Protein AF-A0A256FSN4-F1 (afdb_monomer_lite)

InterPro domains:
  IPR000883 Cytochrome c oxidase subunit I [PF00115] (79-190)
  IPR036927 Cytochrome c oxidase-like, subunit I superfamily [G3DSA:1.20.210.10] (70-196)
  IPR036927 Cytochrome c oxidase-like, subunit I superfamily [SSF81442] (77-195)

Foldseek 3Di:
DCDPVNVVVVVVVVVVVVVVVVVVCVVVPVPPPDVVVVCVVPDDPRPPDDPDLPDDDPPDPDPDLDPVVLCQCVLLVVLLVLLQVQLVVLVVVLVVLVVLLVVCVVPVPPPPVAQLSHNVLSVLLSVLSNVQRHVVSNVVSVCSNVVCVVVVHHDPCSVVSVVVSVVSSVLSVVQNVCSSVPNAPPDVPRRRDPVD

Organism: NCBI:txid94627

Secondary structure (DSSP, 8-state):
---HHHHHHHHHHHHHHHHHHHHHHHHTT-----HHHHHTTS-TT-TT----TT---------S--TTTTTHHHHHHHHHHHHHHHHHHHHHHHHHHHHHHHHHHH-TTTTTTSGGGSHHHHHHHHHHIIIIIIIHHHHHHHHHHHHHHHTT---S-THHHHHHHHHHHHHHHHHHHHHHHT----STT--S-TT-

Sequence (196 aa):
MVTMGLLLALSFAVSLLALAFLIWAISNRQLKLDQEDAKVIFAEGDEGHLDSPDAEHSTAKRHYFDTATSGIDRISTKPVTVLLVAATVWLIVGSTFGLIASLKLHWPDWLSAYAPLTFGRVRTLHLNLVIYGWLSQIGIACMVWILPRIFHTPLRAPQLPIIGAVLWNIAVCLGALAIASGWTDGEEWLEIPWQL

pLDDT: mean 82.66, std 13.52, range [44.47, 96.94]

Structure (mmCIF, N/CA/C/O backbone):
data_AF-A0A256FSN4-F1
#
_entry.id   AF-A0A256FSN4-F1
#
loop_
_atom_site.group_PDB
_atom_site.id
_atom_site.type_symbol
_atom_site.label_atom_id
_atom_site.label_alt_id
_atom_site.label_comp_id
_atom_site.label_asym_id
_atom_site.label_entity_id
_atom_site.label_seq_id
_atom_site.pdbx_PDB_ins_code
_atom_site.Cartn_x
_atom_site.Cartn_y
_atom_site.Cartn_z
_atom_site.occupancy
_atom_site.B_iso_or_equiv
_atom_site.auth_seq_id
_atom_site.auth_comp_id
_atom_site.auth_asym_id
_atom_site.auth_atom_id
_atom_site.pdbx_PDB_model_num
ATOM 1 N N . MET A 1 1 ? 30.289 27.382 5.878 1.00 61.19 1 MET A N 1
ATOM 2 C CA . MET A 1 1 ? 29.810 26.257 5.047 1.00 61.19 1 MET A CA 1
ATOM 3 C C . MET A 1 1 ? 29.807 25.007 5.910 1.00 61.19 1 MET A C 1
ATOM 5 O O . MET A 1 1 ? 30.870 24.602 6.355 1.00 61.19 1 MET A O 1
ATOM 9 N N . VAL A 1 2 ? 28.635 24.455 6.224 1.00 73.75 2 VAL A N 1
ATOM 10 C CA . VAL A 1 2 ? 28.521 23.183 6.958 1.00 73.75 2 VAL A CA 1
ATOM 11 C C . VAL A 1 2 ? 28.741 22.058 5.945 1.00 73.75 2 VAL A C 1
ATOM 13 O O . VAL A 1 2 ? 27.981 21.944 4.989 1.00 73.75 2 VAL A O 1
ATOM 16 N N . THR A 1 3 ? 29.816 21.283 6.088 1.00 90.75 3 THR A N 1
ATOM 17 C CA . THR A 1 3 ? 30.111 20.148 5.198 1.00 90.75 3 THR A CA 1
ATOM 18 C C . THR A 1 3 ? 29.276 18.932 5.607 1.00 90.75 3 THR A C 1
ATOM 20 O O . THR A 1 3 ? 28.983 18.753 6.789 1.00 90.75 3 THR A O 1
ATOM 23 N N . MET A 1 4 ? 28.897 18.060 4.661 1.00 85.38 4 MET A N 1
ATOM 24 C CA . MET A 1 4 ? 28.120 16.847 4.986 1.00 85.38 4 MET A CA 1
ATOM 25 C C . MET A 1 4 ? 28.815 15.960 6.038 1.00 85.38 4 MET A C 1
ATOM 27 O O . MET A 1 4 ? 28.148 15.359 6.875 1.00 85.38 4 MET A O 1
ATOM 31 N N . GLY A 1 5 ? 30.155 15.944 6.058 1.00 89.62 5 GLY A N 1
ATOM 32 C CA . GLY A 1 5 ? 30.937 15.246 7.083 1.00 89.62 5 GLY A CA 1
ATOM 33 C C . GLY A 1 5 ? 30.741 15.808 8.495 1.00 89.62 5 GLY A C 1
ATOM 34 O O . GLY A 1 5 ? 30.691 15.038 9.450 1.00 89.62 5 GLY A O 1
ATOM 35 N N . LEU A 1 6 ? 30.551 17.126 8.635 1.00 92.12 6 LEU A N 1
ATOM 36 C CA . LEU A 1 6 ? 30.249 17.754 9.923 1.00 92.12 6 LEU A CA 1
ATOM 37 C C . LEU A 1 6 ? 28.861 17.339 10.434 1.00 92.12 6 LEU A C 1
ATOM 39 O O . LEU A 1 6 ? 28.713 17.068 11.621 1.00 92.12 6 LEU A O 1
ATOM 43 N N . LEU A 1 7 ? 27.862 17.229 9.549 1.00 90.38 7 LEU A N 1
ATOM 44 C CA . LEU A 1 7 ? 26.516 16.765 9.918 1.00 90.38 7 LEU A CA 1
ATOM 45 C C . LEU A 1 7 ? 26.517 15.297 10.365 1.00 90.38 7 LEU A C 1
ATOM 47 O O . LEU A 1 7 ? 25.930 14.974 11.397 1.00 90.38 7 LEU A O 1
ATOM 51 N N . LEU A 1 8 ? 27.220 14.423 9.638 1.00 90.00 8 LEU A N 1
ATOM 52 C CA . LEU A 1 8 ? 27.382 13.013 10.009 1.00 90.00 8 LEU A CA 1
ATOM 53 C C . LEU A 1 8 ? 28.098 12.870 11.357 1.00 90.00 8 LEU A C 1
ATOM 55 O O . LEU A 1 8 ? 27.588 12.184 12.242 1.00 90.00 8 LEU A O 1
ATOM 59 N N . ALA A 1 9 ? 29.215 13.575 11.556 1.00 92.06 9 ALA A N 1
ATOM 60 C CA . ALA A 1 9 ? 29.961 13.546 12.813 1.00 92.06 9 ALA A CA 1
ATOM 61 C C . ALA A 1 9 ? 29.131 14.061 14.001 1.00 92.06 9 ALA A C 1
ATOM 63 O O . ALA A 1 9 ? 29.160 13.461 15.074 1.00 92.06 9 ALA A O 1
ATOM 64 N N . LEU A 1 10 ? 28.346 15.128 13.805 1.00 94.19 10 LEU A N 1
ATOM 65 C CA . LEU A 1 10 ? 27.443 15.649 14.833 1.00 94.19 10 LEU A CA 1
ATOM 66 C C . LEU A 1 10 ? 26.323 14.660 15.160 1.00 94.19 10 LEU A C 1
ATOM 68 O O . LEU A 1 10 ? 26.081 14.400 16.334 1.00 94.19 10 LEU A O 1
ATOM 72 N N . SER A 1 11 ? 25.674 14.066 14.155 1.00 93.06 11 SER A N 1
ATOM 73 C CA . SER A 1 11 ? 24.618 13.071 14.391 1.00 93.06 11 SER A CA 1
ATOM 74 C C . SER A 1 11 ? 25.142 11.832 15.128 1.00 93.06 11 SER A C 1
ATOM 76 O O . SER A 1 11 ? 24.496 11.342 16.054 1.00 93.06 11 SER A O 1
ATOM 78 N N . PHE A 1 12 ? 26.356 11.384 14.794 1.00 94.69 12 PHE A N 1
ATOM 79 C CA . PHE A 1 12 ? 27.025 10.278 15.471 1.00 94.69 12 PHE A CA 1
ATOM 80 C C . PHE A 1 12 ? 27.366 10.623 16.926 1.00 94.69 12 PHE A C 1
ATOM 82 O O . PHE A 1 12 ? 27.072 9.842 17.831 1.00 94.69 12 PHE A O 1
ATOM 89 N N . ALA A 1 13 ? 27.916 11.816 17.176 1.00 95.81 13 ALA A N 1
ATOM 90 C CA . ALA A 1 13 ? 28.222 12.281 18.527 1.00 95.81 13 ALA A CA 1
ATOM 91 C C . ALA A 1 13 ? 26.957 12.406 19.394 1.00 95.81 13 ALA A C 1
ATOM 93 O O . ALA A 1 13 ? 26.947 11.956 20.540 1.00 95.81 13 ALA A O 1
ATOM 94 N N . VAL A 1 14 ? 25.871 12.949 18.836 1.00 96.25 14 VAL A N 1
ATOM 95 C CA . VAL A 1 14 ? 24.570 13.040 19.515 1.00 96.25 14 VAL A CA 1
ATOM 96 C C . VAL A 1 14 ? 24.029 11.647 19.848 1.00 96.25 14 VAL A C 1
ATOM 98 O O . VAL A 1 14 ? 23.569 11.430 20.967 1.00 96.25 14 VAL A O 1
ATOM 101 N N . SER A 1 15 ? 24.145 10.681 18.932 1.00 95.12 15 SER A N 1
ATOM 102 C CA . SER A 1 15 ? 23.724 9.297 19.180 1.00 95.12 15 SER A CA 1
ATOM 103 C C . SER A 1 15 ? 24.520 8.633 20.308 1.00 95.12 15 SER A C 1
ATOM 105 O O . SER A 1 15 ? 23.932 7.931 21.130 1.00 95.12 15 SER A O 1
ATOM 107 N N . LEU A 1 16 ? 25.839 8.845 20.371 1.00 96.50 16 LEU A N 1
ATOM 108 C CA . LEU A 1 16 ? 26.675 8.300 21.446 1.00 96.50 16 LEU A CA 1
ATOM 109 C C . LEU A 1 16 ? 26.334 8.917 22.803 1.00 96.50 16 LEU A C 1
ATOM 111 O O . LEU A 1 16 ? 26.257 8.195 23.795 1.00 96.50 16 LEU A O 1
ATOM 115 N N . LEU A 1 17 ? 26.086 10.229 22.850 1.00 96.25 17 LEU A N 1
ATOM 116 C CA . LEU A 1 17 ? 25.665 10.914 24.073 1.00 96.25 17 LEU A CA 1
ATOM 117 C C . LEU A 1 17 ? 24.298 10.420 24.556 1.00 96.25 17 LEU A C 1
ATOM 119 O O . LEU A 1 17 ? 24.140 10.139 25.742 1.00 96.25 17 LEU A O 1
ATOM 123 N N . ALA A 1 18 ? 23.334 10.260 23.646 1.00 93.81 18 ALA A N 1
ATOM 124 C CA . ALA A 1 18 ? 22.018 9.720 23.972 1.00 93.81 18 ALA A CA 1
ATOM 125 C C . ALA A 1 18 ? 22.111 8.284 24.514 1.00 93.81 18 ALA A C 1
ATOM 127 O O . ALA A 1 18 ? 21.478 7.958 25.518 1.00 93.81 18 ALA A O 1
ATOM 128 N N . LEU A 1 19 ? 22.947 7.441 23.899 1.00 94.06 19 LEU A N 1
ATOM 129 C CA . LEU A 1 19 ? 23.179 6.073 24.358 1.00 94.06 19 LEU A CA 1
ATOM 130 C C . LEU A 1 19 ? 23.870 6.037 25.729 1.00 94.06 19 LEU A C 1
ATOM 132 O O . LEU A 1 19 ? 23.447 5.287 26.604 1.00 94.06 19 LEU A O 1
ATOM 136 N N . ALA A 1 20 ? 24.899 6.857 25.943 1.00 94.44 20 ALA A N 1
ATOM 137 C CA . ALA A 1 20 ? 25.590 6.946 27.228 1.00 94.44 20 ALA A CA 1
ATOM 138 C C . ALA A 1 20 ? 24.649 7.424 28.344 1.00 94.44 20 ALA A C 1
ATOM 140 O O . ALA A 1 20 ? 24.662 6.864 29.440 1.00 94.44 20 ALA A O 1
ATOM 141 N N . PHE A 1 21 ? 23.790 8.405 28.049 1.00 94.00 21 PHE A N 1
ATOM 142 C CA . PHE A 1 21 ? 22.753 8.870 28.967 1.00 94.00 21 PHE A CA 1
ATOM 143 C C . PHE A 1 21 ? 21.748 7.760 29.302 1.00 94.00 21 PHE A C 1
ATOM 145 O O . PHE A 1 21 ? 21.430 7.559 30.472 1.00 94.00 21 PHE A O 1
ATOM 152 N N . LEU A 1 22 ? 21.301 6.991 28.304 1.00 89.62 22 LEU A N 1
ATOM 153 C CA . LEU A 1 22 ? 20.400 5.854 28.506 1.00 89.62 22 LEU A CA 1
ATOM 154 C C . LEU A 1 22 ? 21.040 4.765 29.383 1.00 89.62 22 LEU A C 1
ATOM 156 O O . LEU A 1 22 ? 20.414 4.283 30.325 1.00 89.62 22 LEU A O 1
ATOM 160 N N . ILE A 1 23 ? 22.297 4.402 29.107 1.00 90.25 23 ILE A N 1
ATOM 161 C CA . ILE A 1 23 ? 23.045 3.410 29.895 1.00 90.25 23 ILE A CA 1
ATOM 162 C C . ILE A 1 23 ? 23.211 3.895 31.336 1.00 90.25 23 ILE A C 1
ATOM 164 O O . ILE A 1 23 ? 22.988 3.126 32.269 1.00 90.25 23 ILE A O 1
ATOM 168 N N . TRP A 1 24 ? 23.554 5.169 31.530 1.00 92.12 24 TRP A N 1
ATOM 169 C CA . TRP A 1 24 ? 23.652 5.771 32.856 1.00 92.12 24 TRP A CA 1
ATOM 170 C C . TRP A 1 24 ? 22.309 5.742 33.600 1.00 92.12 24 TRP A C 1
ATOM 172 O O . TRP A 1 24 ? 22.267 5.320 34.755 1.00 92.12 24 TRP A O 1
ATOM 182 N N . ALA A 1 25 ? 21.204 6.098 32.937 1.00 88.44 25 ALA A N 1
ATOM 183 C CA . ALA A 1 25 ? 19.864 6.088 33.525 1.00 88.44 25 ALA A CA 1
ATOM 184 C C . ALA A 1 25 ? 19.424 4.679 33.971 1.00 88.44 25 ALA A C 1
ATOM 186 O O . ALA A 1 25 ? 18.883 4.511 35.069 1.00 88.44 25 ALA A O 1
ATOM 187 N N . ILE A 1 26 ? 19.716 3.656 33.157 1.00 83.81 26 ILE A N 1
ATOM 188 C CA . ILE A 1 26 ? 19.458 2.247 33.494 1.00 83.81 26 ILE A CA 1
ATOM 189 C C . ILE A 1 26 ? 20.377 1.792 34.637 1.00 83.81 26 ILE A C 1
ATOM 191 O O . ILE A 1 26 ? 19.912 1.181 35.601 1.00 83.81 26 ILE A O 1
ATOM 195 N N . SER A 1 27 ? 21.669 2.131 34.576 1.00 84.12 27 SER A N 1
ATOM 196 C CA . SER A 1 27 ? 22.659 1.767 35.597 1.00 84.12 27 SER A CA 1
ATOM 197 C C . SER A 1 27 ? 22.334 2.362 36.969 1.00 84.12 27 SER A C 1
ATOM 199 O O . SER A 1 27 ? 22.555 1.708 37.987 1.00 84.12 27 SER A O 1
ATOM 201 N N . ASN A 1 28 ? 21.768 3.571 37.017 1.00 86.69 28 ASN A N 1
ATOM 202 C CA . ASN A 1 28 ? 21.350 4.224 38.259 1.00 86.69 28 ASN A CA 1
ATOM 203 C C . ASN A 1 28 ? 19.983 3.745 38.785 1.00 86.69 28 ASN A C 1
ATOM 205 O O . ASN A 1 28 ? 19.475 4.319 39.749 1.00 86.69 28 ASN A O 1
ATOM 209 N N . ARG A 1 29 ? 19.384 2.700 38.187 1.00 72.88 29 ARG A N 1
ATOM 210 C CA . ARG A 1 29 ? 18.075 2.134 38.567 1.00 72.88 29 ARG A CA 1
ATOM 211 C C . ARG A 1 29 ? 16.975 3.196 38.719 1.00 72.88 29 ARG A C 1
ATOM 213 O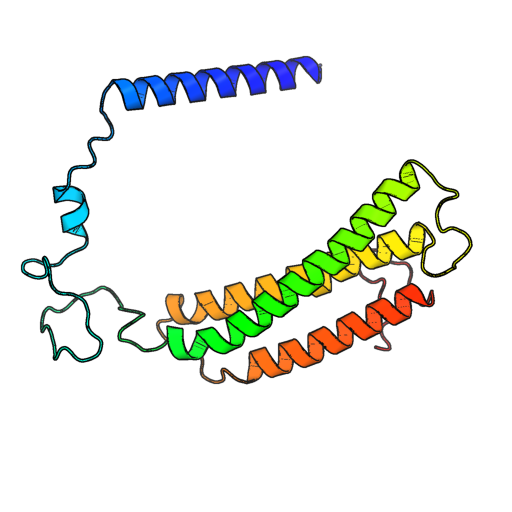 O . ARG A 1 29 ? 16.140 3.089 39.614 1.00 72.88 29 ARG A O 1
ATOM 220 N N . GLN A 1 30 ? 16.957 4.215 37.855 1.00 69.06 30 GLN A N 1
ATOM 221 C CA . GLN A 1 30 ? 15.870 5.208 37.846 1.00 69.06 30 GLN A CA 1
ATOM 222 C C . GLN A 1 30 ? 14.558 4.642 37.280 1.00 69.06 30 GLN A C 1
ATOM 224 O O . GLN A 1 30 ? 13.499 5.221 37.484 1.00 69.06 30 GLN A O 1
ATOM 229 N N . LEU A 1 31 ? 14.625 3.482 36.623 1.00 64.19 31 LEU A N 1
ATOM 230 C CA . LEU A 1 31 ? 13.484 2.696 36.163 1.00 64.19 31 LEU A CA 1
ATOM 231 C C . LEU A 1 31 ? 13.319 1.472 37.074 1.00 64.19 31 LEU A C 1
ATOM 233 O O . LEU A 1 31 ? 13.643 0.348 36.692 1.00 64.19 31 LEU A O 1
ATOM 237 N N . LYS A 1 32 ? 12.885 1.685 38.318 1.00 65.25 32 LYS A N 1
ATOM 238 C CA . LYS A 1 32 ? 12.347 0.591 39.134 1.00 65.25 32 LYS A CA 1
ATOM 239 C C . LYS A 1 32 ? 10.887 0.430 38.744 1.00 65.25 32 LYS A C 1
ATOM 241 O O . LYS A 1 32 ? 10.049 1.139 39.271 1.00 65.25 32 LYS A O 1
ATOM 246 N N . LEU A 1 33 ? 10.632 -0.438 37.774 1.00 67.81 33 LEU A N 1
ATOM 247 C CA . LEU A 1 33 ? 9.289 -0.942 37.523 1.00 67.81 33 LEU A CA 1
ATOM 248 C C . LEU A 1 33 ? 9.057 -2.032 38.563 1.00 67.81 33 LEU A C 1
ATOM 250 O O . LEU A 1 33 ? 9.634 -3.117 38.451 1.00 67.81 33 LEU A O 1
ATOM 254 N N . ASP A 1 34 ? 8.327 -1.695 39.619 1.00 69.00 34 ASP A N 1
ATOM 255 C CA . ASP A 1 34 ? 7.958 -2.666 40.641 1.00 69.00 34 ASP A CA 1
ATOM 256 C C . ASP A 1 34 ? 6.688 -3.420 40.223 1.00 69.00 34 ASP A C 1
ATOM 258 O O . ASP A 1 34 ? 5.901 -2.946 39.399 1.00 69.00 34 ASP A O 1
ATOM 262 N N . GLN A 1 35 ? 6.473 -4.619 40.765 1.00 68.00 35 GLN A N 1
ATOM 263 C CA . GLN A 1 35 ? 5.246 -5.368 40.493 1.00 68.00 35 GLN A CA 1
ATOM 264 C C . GLN A 1 35 ? 4.007 -4.609 41.001 1.00 68.00 35 GLN A C 1
ATOM 266 O O . GLN A 1 35 ? 2.927 -4.785 40.443 1.00 68.00 35 GLN A O 1
ATOM 271 N N . GLU A 1 36 ? 4.162 -3.729 41.996 1.00 65.12 36 GLU A N 1
ATOM 272 C CA . GLU A 1 36 ? 3.120 -2.811 42.463 1.00 65.12 36 GLU A CA 1
ATOM 273 C C . GLU A 1 36 ? 2.715 -1.756 41.417 1.00 65.12 36 GLU A C 1
ATOM 275 O O . GLU A 1 36 ? 1.537 -1.416 41.336 1.00 65.12 36 GLU A O 1
ATOM 280 N N . ASP A 1 37 ? 3.614 -1.308 40.533 1.00 64.56 37 ASP A N 1
ATOM 281 C CA . ASP A 1 37 ? 3.262 -0.355 39.464 1.00 64.56 37 ASP A CA 1
ATOM 282 C C . ASP A 1 37 ? 2.332 -0.992 38.421 1.00 64.56 37 ASP A C 1
ATOM 284 O O . ASP A 1 37 ? 1.445 -0.338 37.867 1.00 64.56 37 ASP A O 1
ATOM 288 N N . ALA A 1 38 ? 2.483 -2.300 38.185 1.00 64.06 38 ALA A N 1
ATOM 289 C CA . ALA A 1 38 ? 1.561 -3.064 37.347 1.00 64.06 38 ALA A CA 1
ATOM 290 C C . ALA A 1 38 ? 0.174 -3.210 37.998 1.00 64.06 38 ALA A C 1
ATOM 292 O O . ALA A 1 38 ? -0.817 -3.399 37.288 1.00 64.06 38 ALA A O 1
ATOM 293 N N . LYS A 1 39 ? 0.080 -3.077 39.332 1.00 65.38 39 LYS A N 1
ATOM 294 C CA . LYS A 1 39 ? -1.190 -3.147 40.067 1.00 65.38 39 LYS A CA 1
ATOM 295 C C . LYS A 1 39 ? -2.061 -1.907 39.893 1.00 65.38 39 LYS A C 1
ATOM 297 O O . LYS A 1 39 ? -3.269 -2.018 40.039 1.00 65.38 39 LYS A O 1
ATOM 302 N N . VAL A 1 40 ? -1.496 -0.769 39.477 1.00 66.31 40 VAL A N 1
ATOM 303 C CA . VAL A 1 40 ? -2.247 0.474 39.185 1.00 66.31 40 VAL A CA 1
ATOM 304 C C . VAL A 1 40 ? -3.256 0.292 38.039 1.00 66.31 40 VAL A C 1
ATOM 306 O O . VAL A 1 40 ? -4.217 1.048 37.917 1.00 66.31 40 VAL A O 1
ATOM 309 N N . ILE A 1 41 ? -3.058 -0.724 37.195 1.00 61.88 41 ILE A N 1
ATOM 310 C CA . ILE A 1 41 ? -3.987 -1.078 36.113 1.00 61.88 41 ILE A CA 1
ATOM 311 C C . ILE A 1 41 ? -5.269 -1.735 36.670 1.00 61.88 41 ILE A C 1
ATOM 313 O O . ILE A 1 41 ? -6.333 -1.635 36.052 1.00 61.88 41 ILE A O 1
ATOM 317 N N . PHE A 1 42 ? -5.195 -2.368 37.845 1.00 59.00 42 PHE A N 1
ATOM 318 C CA . PHE A 1 42 ? -6.310 -3.059 38.489 1.00 59.00 42 PHE A CA 1
ATOM 319 C C . PHE A 1 42 ? -7.015 -2.138 39.495 1.00 59.00 42 PHE A C 1
ATOM 321 O O . PHE A 1 42 ? -6.390 -1.338 40.187 1.00 59.00 42 PHE A O 1
ATOM 328 N N . ALA A 1 43 ? -8.343 -2.230 39.571 1.00 64.12 43 ALA A N 1
ATOM 329 C CA . ALA A 1 43 ? -9.094 -1.581 40.640 1.00 64.12 43 ALA A CA 1
ATOM 330 C C . ALA A 1 43 ? -8.874 -2.334 41.963 1.00 64.12 43 ALA A C 1
ATOM 332 O O . ALA A 1 43 ? -8.520 -3.513 41.967 1.00 64.12 43 ALA A O 1
ATOM 333 N N . GLU A 1 44 ? -9.097 -1.660 43.089 1.00 57.28 44 GLU A N 1
ATOM 334 C CA . GLU A 1 44 ? -8.943 -2.244 44.423 1.00 57.28 44 GLU A CA 1
ATOM 335 C C . GLU A 1 44 ? -9.828 -3.503 44.560 1.00 57.28 44 GLU A C 1
ATOM 337 O O . GLU A 1 44 ? -11.055 -3.418 44.510 1.00 57.28 44 GLU A O 1
ATOM 342 N N . GLY A 1 45 ? -9.195 -4.681 44.666 1.00 62.34 45 GLY A N 1
ATOM 343 C CA . GLY A 1 45 ? -9.871 -5.987 44.743 1.00 62.34 45 GLY A CA 1
ATOM 344 C C . GLY A 1 45 ? -10.001 -6.771 43.428 1.00 62.34 45 GLY A C 1
ATOM 345 O O . GLY A 1 45 ? -10.559 -7.863 43.444 1.00 62.34 45 GLY A O 1
ATOM 346 N N . ASP A 1 46 ? -9.466 -6.261 42.317 1.00 60.88 46 ASP A N 1
ATOM 347 C CA . ASP A 1 46 ? -9.536 -6.880 40.979 1.00 60.88 46 ASP A CA 1
ATOM 348 C C . ASP A 1 46 ? -8.275 -7.703 40.624 1.00 60.88 46 ASP A C 1
ATOM 350 O O . ASP A 1 46 ? -8.025 -8.066 39.476 1.00 60.88 46 ASP A O 1
ATOM 354 N N . GLU A 1 47 ? -7.427 -7.976 41.622 1.00 60.34 47 GLU A N 1
ATOM 355 C CA . GLU A 1 47 ? -6.172 -8.707 41.449 1.00 60.34 47 GLU A CA 1
ATOM 356 C C . GLU A 1 47 ? -6.431 -10.217 41.282 1.00 60.34 47 GLU A C 1
ATOM 358 O O . GLU A 1 47 ? -6.902 -10.891 42.198 1.00 60.34 47 GLU A O 1
ATOM 363 N N . GLY A 1 48 ? -6.065 -10.775 40.123 1.00 62.56 48 GLY A N 1
ATOM 364 C CA . GLY A 1 48 ? -6.050 -12.227 39.897 1.00 62.56 48 GLY A CA 1
ATOM 365 C C . GLY A 1 48 ? -7.350 -12.838 39.366 1.00 62.56 48 GLY A C 1
ATOM 366 O O . GLY A 1 48 ? -7.433 -14.064 39.272 1.00 62.56 48 GLY A O 1
ATOM 367 N N . HIS A 1 49 ? -8.338 -12.025 38.982 1.00 59.34 49 HIS A N 1
ATOM 368 C CA . HIS A 1 49 ? -9.491 -12.493 38.214 1.00 59.34 49 HIS A CA 1
ATOM 369 C C . HIS A 1 49 ? -9.180 -12.432 36.712 1.00 59.34 49 HIS A C 1
ATOM 371 O O . HIS A 1 49 ? -8.757 -11.404 36.189 1.00 59.34 49 HIS A O 1
ATOM 377 N N . LEU A 1 50 ? -9.349 -13.552 36.008 1.00 56.12 50 LE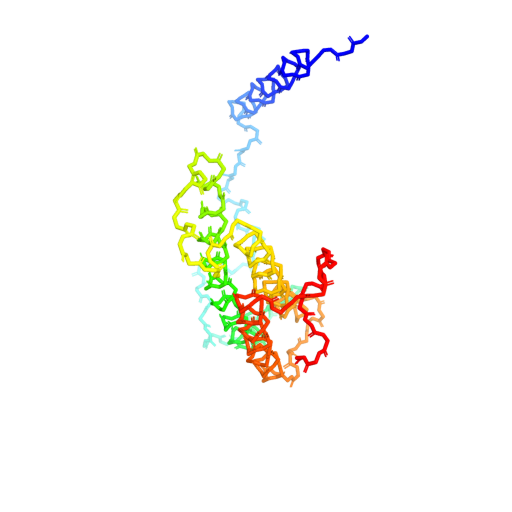U A N 1
ATOM 378 C CA . LEU A 1 50 ? -9.338 -13.557 34.547 1.00 56.12 50 LEU A CA 1
ATOM 379 C C . LEU A 1 50 ? -10.671 -12.974 34.084 1.00 56.12 50 LEU A C 1
ATOM 381 O O . LEU A 1 50 ? -11.709 -13.566 34.392 1.00 56.12 50 LEU A O 1
ATOM 385 N N . ASP A 1 51 ? -10.630 -11.864 33.341 1.00 56.50 51 ASP A N 1
ATOM 386 C CA . ASP A 1 51 ? -11.790 -11.287 32.652 1.00 56.50 51 ASP A CA 1
ATOM 387 C C . ASP A 1 51 ? -12.369 -12.326 31.688 1.00 56.50 51 ASP A C 1
ATOM 389 O O . ASP A 1 51 ? -11.982 -12.467 30.526 1.00 56.50 51 ASP A O 1
ATOM 393 N N . SER A 1 52 ? -13.272 -13.130 32.232 1.00 56.59 52 SER A N 1
ATOM 394 C CA . SER A 1 52 ? -14.019 -14.136 31.510 1.00 56.59 52 SER A CA 1
ATOM 395 C C . SER A 1 52 ? -15.265 -13.429 30.985 1.00 56.59 52 SER A C 1
ATOM 397 O O . SER A 1 52 ? -15.952 -12.783 31.777 1.00 56.59 52 SER A O 1
ATOM 399 N N . PRO A 1 53 ? -15.600 -13.540 29.689 1.00 54.41 53 PRO A N 1
ATOM 400 C CA . PRO A 1 53 ? -16.757 -12.857 29.096 1.00 54.41 53 PRO A CA 1
ATOM 401 C C . PRO A 1 53 ? -18.110 -13.249 29.727 1.00 54.41 53 PRO A C 1
ATOM 403 O O . PRO A 1 53 ? -19.129 -12.636 29.415 1.00 54.41 53 PRO A O 1
ATOM 406 N N . ASP A 1 54 ? -18.100 -14.241 30.620 1.00 53.22 54 ASP A N 1
ATOM 407 C CA . ASP A 1 54 ? -19.255 -14.830 31.292 1.00 53.22 54 ASP A CA 1
ATOM 408 C C . ASP A 1 54 ? -19.388 -14.380 32.766 1.00 53.22 54 ASP A C 1
ATOM 410 O O . ASP A 1 54 ? -20.339 -14.771 33.441 1.00 53.22 54 ASP A O 1
ATOM 414 N N . ALA A 1 55 ? -18.442 -13.588 33.296 1.00 52.88 55 ALA A N 1
ATOM 415 C CA . ALA A 1 55 ? -18.451 -13.153 34.693 1.00 52.88 55 ALA A CA 1
ATOM 416 C C . ALA A 1 55 ? -19.397 -11.954 34.906 1.00 52.88 55 ALA A C 1
ATOM 418 O O . ALA A 1 55 ? -19.202 -10.863 34.369 1.00 52.88 55 ALA A O 1
ATOM 419 N N . GLU A 1 56 ? -20.449 -12.162 35.702 1.00 48.44 56 GLU A N 1
ATOM 420 C CA . GLU A 1 56 ? -21.435 -11.139 36.052 1.00 48.44 56 GLU A CA 1
ATOM 421 C C . GLU A 1 56 ? -20.831 -9.979 36.871 1.00 48.44 56 GLU A C 1
ATOM 423 O O . GLU A 1 56 ? -20.308 -10.167 37.964 1.00 48.44 56 GLU A O 1
ATOM 428 N N . HIS A 1 57 ? -20.996 -8.762 36.339 1.00 50.91 57 HIS A N 1
ATOM 429 C CA . HIS A 1 57 ? -21.152 -7.476 37.038 1.00 50.91 57 HIS A CA 1
ATOM 430 C C . HIS A 1 57 ? -20.251 -7.206 38.263 1.00 50.91 57 HIS A C 1
ATOM 432 O O . HIS A 1 57 ? -20.699 -7.221 39.410 1.00 50.91 57 HIS A O 1
ATOM 438 N N . SER A 1 58 ? -19.019 -6.749 38.011 1.00 44.56 58 SER A N 1
ATOM 439 C CA . SER A 1 58 ? -18.288 -5.920 38.981 1.00 44.56 58 SER A CA 1
ATOM 440 C C . SER A 1 58 ? -18.877 -4.500 38.998 1.00 44.56 58 SER A C 1
ATOM 442 O O . SER A 1 58 ? -18.702 -3.710 38.071 1.00 44.56 58 SER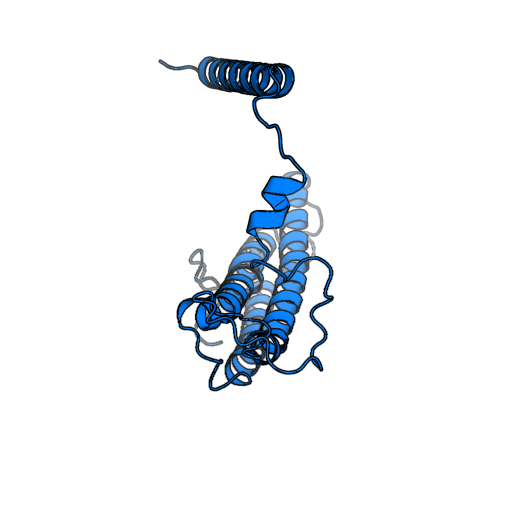 A O 1
ATOM 444 N N . THR A 1 59 ? -19.622 -4.170 40.057 1.00 44.47 59 THR A N 1
ATOM 445 C CA . THR A 1 59 ? -20.310 -2.885 40.291 1.00 44.47 59 THR A CA 1
ATOM 446 C C . THR A 1 59 ? -19.384 -1.759 40.780 1.00 44.47 59 THR A C 1
ATOM 448 O O . THR A 1 59 ? -19.809 -0.882 41.534 1.00 44.47 59 THR A O 1
ATOM 451 N N . ALA A 1 60 ? -18.116 -1.744 40.367 1.00 50.78 60 ALA A N 1
ATOM 452 C CA . ALA A 1 60 ? -17.244 -0.587 40.549 1.00 50.78 60 ALA A CA 1
ATOM 453 C C . ALA A 1 60 ? -17.412 0.337 39.337 1.00 50.78 60 ALA A C 1
ATOM 455 O O . ALA A 1 60 ? -17.146 -0.053 38.202 1.00 50.78 60 ALA A O 1
ATOM 456 N N . LYS A 1 61 ? -17.887 1.566 39.560 1.00 49.56 61 LYS A N 1
ATOM 457 C CA . LYS A 1 61 ? -18.129 2.572 38.515 1.00 49.56 61 LYS A CA 1
ATOM 458 C C . LYS A 1 61 ? -16.795 3.020 37.897 1.00 49.56 61 LYS A C 1
ATOM 460 O O . LYS A 1 61 ? -16.248 4.061 38.248 1.00 49.56 61 LYS A O 1
ATOM 465 N N . ARG A 1 62 ? -16.251 2.205 36.993 1.00 51.34 62 ARG A N 1
ATOM 466 C CA . ARG A 1 62 ? -15.055 2.497 36.203 1.00 51.34 62 ARG A CA 1
ATOM 467 C C . ARG A 1 62 ? -15.391 3.633 35.240 1.00 51.34 62 ARG A C 1
ATOM 469 O O . ARG A 1 62 ? -16.220 3.485 34.351 1.00 51.34 62 ARG A O 1
ATOM 476 N N . HIS A 1 63 ? -14.734 4.778 35.409 1.00 54.09 63 HIS A N 1
ATOM 477 C CA . HIS A 1 63 ? -14.764 5.876 34.433 1.00 54.09 63 HIS A CA 1
ATOM 478 C C . HIS A 1 63 ? -13.942 5.568 33.165 1.00 54.09 63 HIS A C 1
ATOM 480 O O . HIS A 1 63 ? -13.824 6.416 32.284 1.00 54.09 63 HIS A O 1
ATOM 486 N N . TYR A 1 64 ? -13.381 4.361 33.063 1.00 60.78 64 TYR A N 1
ATOM 487 C CA . TYR A 1 64 ? -12.718 3.863 31.870 1.00 60.78 64 TYR A CA 1
ATOM 488 C C . TYR A 1 64 ? -13.747 3.189 30.963 1.00 60.78 64 TYR A C 1
ATOM 490 O O . TYR A 1 64 ? -14.447 2.269 31.385 1.00 60.78 64 TYR A O 1
ATOM 498 N N . PHE A 1 65 ? -13.854 3.661 29.723 1.00 62.62 65 PHE A N 1
ATOM 499 C CA . PHE A 1 65 ? -14.685 3.001 28.730 1.00 62.62 65 PHE A CA 1
ATOM 500 C C . PHE A 1 65 ? -14.016 1.700 28.300 1.00 62.62 65 PHE A C 1
ATOM 502 O O . PHE A 1 65 ? -13.017 1.719 27.581 1.00 62.62 65 PHE A O 1
ATOM 509 N N . ASP A 1 66 ? -14.583 0.578 28.726 1.00 66.69 66 ASP A N 1
ATOM 510 C CA . ASP A 1 66 ? -14.101 -0.725 28.307 1.00 66.69 66 ASP A CA 1
ATOM 511 C C . ASP A 1 66 ? -14.594 -1.068 26.886 1.00 66.69 66 ASP A C 1
ATOM 513 O O . ASP A 1 66 ? -15.772 -1.342 26.616 1.00 66.69 66 ASP A O 1
ATOM 517 N N . THR A 1 67 ? -13.657 -1.036 25.941 1.00 62.03 67 THR A N 1
ATOM 518 C CA . THR A 1 67 ? -13.872 -1.403 24.538 1.00 62.03 67 THR A CA 1
ATOM 519 C C . THR A 1 67 ? -14.184 -2.890 24.349 1.00 62.03 67 THR A C 1
ATOM 521 O O . THR A 1 67 ? -14.871 -3.243 23.386 1.00 62.03 67 THR A O 1
ATOM 524 N N . ALA A 1 68 ? -13.717 -3.758 25.256 1.00 60.44 68 ALA A N 1
ATOM 525 C CA . ALA A 1 68 ? -13.949 -5.198 25.193 1.00 60.44 68 ALA A CA 1
ATOM 526 C C . ALA A 1 68 ? -15.385 -5.536 25.618 1.00 60.44 68 ALA A C 1
ATOM 528 O O . ALA A 1 68 ? -16.111 -6.187 24.861 1.00 60.44 68 ALA A O 1
ATOM 529 N N . THR A 1 69 ? -15.840 -4.993 26.752 1.00 56.84 69 THR A N 1
ATOM 530 C CA . THR A 1 69 ? -17.217 -5.179 27.245 1.00 56.84 69 THR A CA 1
ATOM 531 C C . THR A 1 69 ? -18.267 -4.520 26.339 1.00 56.84 69 THR A C 1
ATOM 533 O O . THR A 1 69 ? -19.366 -5.045 26.167 1.00 56.84 69 THR A O 1
ATOM 536 N N . SER A 1 70 ? -17.936 -3.404 25.676 1.00 64.06 70 SER A N 1
ATOM 537 C CA . SER A 1 70 ? -18.856 -2.724 24.743 1.00 64.06 70 SER A CA 1
ATOM 538 C C . SER A 1 70 ? -19.049 -3.443 23.395 1.00 64.06 70 SER A C 1
ATOM 540 O O . SER A 1 70 ? -19.913 -3.050 22.608 1.00 64.06 70 SER A O 1
ATOM 542 N N . GLY A 1 71 ? -18.271 -4.493 23.095 1.00 69.94 71 GLY A N 1
ATOM 543 C CA . GLY A 1 71 ? -18.409 -5.295 21.870 1.00 69.94 71 GLY A CA 1
ATOM 544 C C . GLY A 1 71 ? -18.090 -4.550 20.564 1.00 69.94 71 GLY A C 1
ATOM 545 O O . GLY A 1 71 ? -18.311 -5.088 19.473 1.00 69.94 71 GLY A O 1
ATOM 546 N N . ILE A 1 72 ? -17.557 -3.328 20.658 1.00 76.75 72 ILE A N 1
ATOM 547 C CA . ILE A 1 72 ? -17.242 -2.441 19.528 1.00 76.75 72 ILE A CA 1
ATOM 548 C C . ILE A 1 72 ? -16.124 -3.027 18.659 1.00 76.75 72 ILE A C 1
ATOM 550 O O . ILE A 1 72 ? -16.182 -2.966 17.423 1.00 76.75 72 ILE A O 1
ATOM 554 N N . ASP A 1 73 ? -15.146 -3.666 19.297 1.00 77.69 73 ASP A N 1
ATOM 555 C CA . ASP A 1 73 ? -14.018 -4.294 18.615 1.00 77.69 73 ASP A CA 1
ATOM 556 C C . ASP A 1 73 ? -14.482 -5.470 17.742 1.00 77.69 73 ASP A C 1
ATOM 558 O O . ASP A 1 73 ? -14.043 -5.607 16.599 1.00 77.69 73 ASP A O 1
ATOM 562 N N . ARG A 1 74 ? -15.463 -6.267 18.193 1.00 80.12 74 ARG A N 1
ATOM 563 C CA . ARG A 1 74 ? -15.985 -7.412 17.421 1.00 80.12 74 ARG A CA 1
ATOM 564 C C . ARG A 1 74 ? -16.623 -6.985 16.096 1.00 80.12 74 ARG A C 1
ATOM 566 O O . ARG A 1 74 ? -16.494 -7.692 15.095 1.00 80.12 74 ARG A O 1
ATOM 573 N N . ILE A 1 75 ? -17.297 -5.835 16.081 1.00 82.56 75 ILE A N 1
ATOM 574 C CA . ILE A 1 75 ? -17.951 -5.279 14.885 1.00 82.56 75 ILE A CA 1
ATOM 575 C C . ILE A 1 75 ? -16.906 -4.747 13.895 1.00 82.56 75 ILE A C 1
ATOM 577 O O . ILE A 1 75 ? -17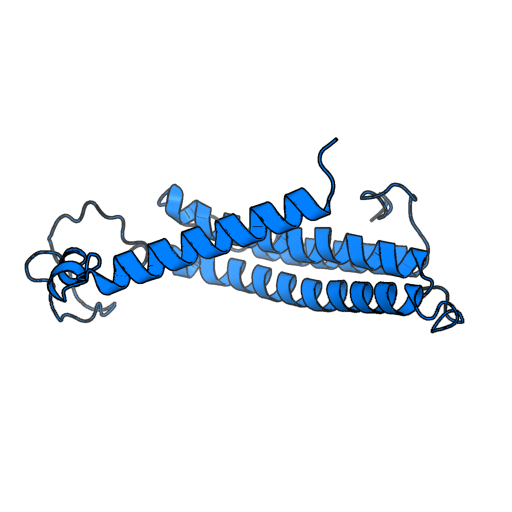.035 -4.952 12.686 1.00 82.56 75 ILE A O 1
ATOM 581 N N . SER A 1 76 ? -15.853 -4.112 14.410 1.00 83.81 76 SER A N 1
ATOM 582 C CA . SER A 1 76 ? -14.820 -3.435 13.613 1.00 83.81 76 SER A CA 1
ATOM 583 C C . SER A 1 76 ? -13.693 -4.369 13.160 1.00 83.81 76 SER A C 1
ATOM 585 O O . SER A 1 76 ? -12.990 -4.064 12.202 1.00 83.81 76 SER A O 1
ATOM 587 N N . THR A 1 77 ? -13.551 -5.542 13.786 1.00 85.81 77 THR A N 1
ATOM 588 C CA . THR A 1 77 ? -12.488 -6.505 13.460 1.00 85.81 77 THR A CA 1
ATOM 589 C C . THR A 1 77 ? -12.585 -6.996 12.016 1.00 85.81 77 THR A C 1
ATOM 591 O O . THR A 1 77 ? -11.602 -6.922 11.289 1.00 85.81 77 THR A O 1
ATOM 594 N N . LYS A 1 78 ? -13.756 -7.469 11.561 1.00 88.50 78 LYS A N 1
ATOM 595 C CA . LYS A 1 78 ? -13.891 -8.052 10.208 1.00 88.50 78 LYS A CA 1
ATOM 596 C C . LYS A 1 78 ? -13.565 -7.058 9.079 1.00 88.50 78 LYS A C 1
ATOM 598 O O . LYS A 1 78 ? -12.834 -7.434 8.168 1.00 88.50 78 LYS A O 1
ATOM 603 N N . PRO A 1 79 ? -14.074 -5.811 9.091 1.00 89.38 79 PRO A N 1
ATOM 604 C CA . PRO A 1 79 ? -13.729 -4.840 8.053 1.00 89.38 79 PRO A CA 1
ATOM 605 C C . PRO A 1 79 ? -12.241 -4.473 8.057 1.00 89.38 79 PRO A C 1
ATOM 607 O O . PRO A 1 79 ? -11.627 -4.371 6.997 1.00 89.38 79 PRO A O 1
ATOM 610 N N . VAL A 1 80 ? -11.654 -4.317 9.247 1.00 91.75 80 VAL A N 1
ATOM 611 C CA . VAL A 1 80 ? -10.241 -3.953 9.406 1.00 91.75 80 VAL A CA 1
ATOM 612 C C . VAL A 1 80 ? -9.324 -5.079 8.940 1.00 91.75 80 VAL A C 1
ATOM 614 O O . VAL A 1 80 ? -8.362 -4.809 8.227 1.00 91.75 80 VAL A O 1
ATOM 617 N N . THR A 1 81 ? -9.629 -6.340 9.257 1.00 90.88 81 THR A N 1
ATOM 618 C CA . THR A 1 81 ? -8.815 -7.472 8.793 1.00 90.88 81 THR A CA 1
ATOM 619 C C . THR A 1 81 ? -8.842 -7.612 7.275 1.00 90.88 81 THR A C 1
ATOM 621 O O . THR A 1 81 ? -7.789 -7.825 6.680 1.00 90.88 81 THR A O 1
ATOM 624 N N . VAL A 1 82 ? -9.998 -7.428 6.627 1.00 93.00 82 VAL A N 1
ATOM 625 C CA . VAL A 1 82 ? -10.099 -7.451 5.155 1.00 93.00 82 VAL A CA 1
ATOM 626 C C . VAL A 1 82 ? -9.229 -6.362 4.523 1.00 93.00 82 VAL A C 1
ATOM 628 O O . VAL A 1 82 ? -8.455 -6.653 3.612 1.00 93.00 82 VAL A O 1
ATOM 631 N N . LEU A 1 83 ? -9.313 -5.127 5.027 1.00 93.00 83 LEU A N 1
ATOM 632 C CA . LEU A 1 83 ? -8.506 -4.009 4.531 1.00 93.00 83 LEU A CA 1
ATOM 633 C C . LEU A 1 83 ? -7.004 -4.215 4.782 1.00 93.00 83 LEU A C 1
ATOM 635 O O . LEU A 1 83 ? -6.203 -3.931 3.898 1.00 93.00 83 LEU A O 1
ATOM 639 N N . LEU A 1 84 ? -6.610 -4.741 5.946 1.00 94.00 84 LEU A N 1
ATOM 640 C CA . LEU A 1 84 ? -5.205 -5.013 6.274 1.00 94.00 84 LEU A CA 1
ATOM 641 C C . LEU A 1 84 ? -4.597 -6.119 5.409 1.00 94.00 84 LEU A C 1
ATOM 643 O O . LEU A 1 84 ? -3.454 -5.998 4.963 1.00 94.00 84 LEU A O 1
ATOM 647 N N . VAL A 1 85 ? -5.347 -7.196 5.168 1.00 94.69 85 VAL A N 1
ATOM 648 C CA . VAL A 1 85 ? -4.904 -8.286 4.290 1.00 94.69 85 VAL A CA 1
ATOM 649 C C . VAL A 1 85 ? -4.726 -7.763 2.869 1.00 94.69 85 VAL A C 1
ATOM 651 O O . VAL A 1 85 ? -3.668 -7.970 2.279 1.00 94.69 85 VAL A O 1
ATOM 654 N N . ALA A 1 86 ? -5.711 -7.031 2.344 1.00 94.06 86 ALA A N 1
ATOM 655 C CA . ALA A 1 86 ? -5.621 -6.442 1.012 1.00 94.06 86 ALA A CA 1
ATOM 656 C C . ALA A 1 86 ? -4.451 -5.440 0.902 1.00 94.06 86 ALA A C 1
ATOM 658 O O . ALA A 1 86 ? -3.649 -5.543 -0.027 1.00 94.06 86 ALA A O 1
ATOM 659 N N . ALA A 1 87 ? -4.257 -4.573 1.903 1.00 94.94 87 ALA A N 1
ATOM 660 C CA . ALA A 1 87 ? -3.135 -3.636 1.942 1.00 94.94 87 ALA A CA 1
ATOM 661 C C . ALA A 1 87 ? -1.783 -4.364 1.919 1.00 94.94 87 ALA A C 1
ATOM 663 O O . ALA A 1 87 ? -0.870 -3.961 1.203 1.00 94.94 87 ALA A O 1
ATOM 664 N N . THR A 1 88 ? -1.651 -5.458 2.673 1.00 95.94 88 THR A N 1
ATOM 665 C CA . THR A 1 88 ? -0.412 -6.247 2.733 1.00 95.94 88 THR A CA 1
ATOM 666 C C . THR A 1 88 ? -0.125 -6.938 1.401 1.00 95.94 88 THR A C 1
ATOM 668 O O . THR A 1 88 ? 1.021 -6.956 0.954 1.00 95.94 88 THR A O 1
ATOM 671 N N . VAL A 1 89 ? -1.154 -7.458 0.726 1.00 95.75 89 VAL A N 1
ATOM 672 C CA . VAL A 1 89 ? -1.014 -8.014 -0.628 1.00 95.75 89 VAL A CA 1
ATOM 673 C C . VAL A 1 89 ? -0.499 -6.941 -1.590 1.00 95.75 89 VAL A C 1
ATOM 675 O O . VAL A 1 89 ? 0.494 -7.170 -2.280 1.00 95.75 89 VAL A O 1
ATOM 678 N N . TRP A 1 90 ? -1.096 -5.746 -1.590 1.00 95.81 90 TRP A N 1
ATOM 679 C CA . TRP A 1 90 ? -0.638 -4.646 -2.443 1.00 95.81 90 TRP A CA 1
ATOM 680 C C . TRP A 1 90 ? 0.755 -4.138 -2.097 1.00 95.81 90 TRP A C 1
ATOM 682 O O . TRP A 1 90 ? 1.497 -3.773 -3.005 1.00 95.81 90 TRP A O 1
ATOM 692 N N . LEU A 1 91 ? 1.140 -4.160 -0.820 1.00 96.00 91 LEU A N 1
ATOM 693 C CA . LEU A 1 91 ? 2.497 -3.830 -0.400 1.00 96.00 91 LEU A CA 1
ATOM 694 C C . LEU A 1 91 ? 3.499 -4.794 -1.026 1.00 96.00 91 LEU A C 1
ATOM 696 O O . LEU A 1 91 ? 4.469 -4.353 -1.627 1.00 96.00 91 LEU A O 1
ATOM 700 N N . ILE A 1 92 ? 3.244 -6.101 -0.943 1.00 96.94 92 ILE A N 1
ATOM 701 C CA . ILE A 1 92 ? 4.135 -7.117 -1.514 1.00 96.94 92 ILE A CA 1
ATOM 702 C C . ILE A 1 92 ? 4.243 -6.936 -3.032 1.00 96.94 92 ILE A C 1
ATOM 704 O O . ILE A 1 92 ? 5.350 -6.919 -3.576 1.00 96.94 92 ILE A O 1
ATOM 708 N N . VAL A 1 93 ? 3.113 -6.756 -3.721 1.00 95.44 93 VAL A N 1
ATOM 709 C CA . VAL A 1 93 ? 3.095 -6.560 -5.179 1.00 95.44 93 VAL A CA 1
ATOM 710 C C . VAL A 1 93 ? 3.819 -5.263 -5.561 1.00 95.44 93 VAL A C 1
ATOM 712 O O . VAL A 1 93 ? 4.720 -5.284 -6.399 1.00 95.44 93 VAL A O 1
ATOM 715 N N . GLY A 1 94 ? 3.493 -4.144 -4.911 1.00 94.62 94 GLY A N 1
ATOM 716 C CA . GLY A 1 94 ? 4.125 -2.845 -5.136 1.00 94.62 94 GLY A CA 1
ATOM 717 C C . GLY A 1 94 ? 5.629 -2.874 -4.860 1.00 94.62 94 GLY A C 1
ATOM 718 O O . GLY A 1 94 ? 6.414 -2.441 -5.703 1.00 94.62 94 GLY A O 1
ATOM 719 N N . SER A 1 95 ? 6.063 -3.449 -3.736 1.00 95.50 95 SER A N 1
ATOM 720 C CA . SER A 1 95 ? 7.482 -3.625 -3.397 1.00 95.50 95 SER A CA 1
ATOM 721 C C . SER A 1 95 ? 8.215 -4.518 -4.394 1.00 95.50 95 SER A C 1
ATOM 723 O O . SER A 1 95 ? 9.372 -4.243 -4.702 1.00 95.50 95 SER A O 1
ATOM 725 N N . THR A 1 96 ? 7.554 -5.534 -4.955 1.00 94.75 96 THR A N 1
ATOM 726 C CA . THR A 1 96 ? 8.141 -6.374 -6.010 1.00 94.75 96 THR A CA 1
ATOM 727 C C . THR A 1 96 ? 8.445 -5.548 -7.261 1.00 94.75 96 THR A C 1
ATOM 729 O O . THR A 1 96 ? 9.558 -5.611 -7.781 1.00 94.75 96 THR A O 1
ATOM 732 N N . PHE A 1 97 ? 7.513 -4.703 -7.715 1.00 93.12 97 PHE A N 1
ATOM 733 C CA . PHE A 1 97 ? 7.775 -3.783 -8.831 1.00 93.12 97 PHE A CA 1
ATOM 734 C C . PHE A 1 97 ? 8.842 -2.733 -8.493 1.00 93.12 97 PHE A C 1
ATOM 736 O O . PHE A 1 97 ? 9.666 -2.409 -9.347 1.00 93.12 97 PHE A O 1
ATOM 743 N N . GLY A 1 98 ? 8.894 -2.258 -7.247 1.00 93.00 98 GLY A N 1
ATOM 744 C CA . GLY A 1 98 ? 9.952 -1.358 -6.773 1.00 93.00 98 GLY A CA 1
ATOM 745 C C . GLY A 1 98 ? 11.337 -2.007 -6.816 1.00 93.00 98 GLY A C 1
ATOM 746 O O . GLY A 1 98 ? 12.301 -1.397 -7.275 1.00 93.00 98 GLY A O 1
ATOM 747 N N . LEU A 1 99 ? 11.426 -3.281 -6.427 1.00 93.12 99 LEU A N 1
ATOM 748 C CA . LEU A 1 99 ? 12.648 -4.071 -6.534 1.00 93.12 99 LEU A CA 1
ATOM 749 C C . LEU A 1 99 ? 13.064 -4.239 -8.002 1.00 93.12 99 LEU A C 1
ATOM 751 O O . LEU A 1 99 ? 14.217 -3.986 -8.340 1.00 93.12 99 LEU A O 1
ATOM 755 N N . ILE A 1 100 ? 12.128 -4.580 -8.894 1.00 91.19 100 ILE A N 1
ATOM 756 C CA . ILE A 1 100 ? 12.397 -4.686 -10.340 1.00 91.19 100 ILE A CA 1
ATOM 757 C C . ILE A 1 100 ? 12.903 -3.348 -10.903 1.00 91.19 100 ILE A C 1
ATOM 759 O O . ILE A 1 100 ? 13.866 -3.338 -11.671 1.00 91.19 100 ILE A O 1
ATOM 763 N N . ALA A 1 101 ? 12.296 -2.220 -10.516 1.00 90.88 101 ALA A N 1
ATOM 764 C CA . ALA A 1 101 ? 12.755 -0.890 -10.918 1.00 90.88 101 ALA A CA 1
ATOM 765 C C . ALA A 1 101 ? 14.186 -0.611 -10.435 1.00 90.88 101 ALA A C 1
ATOM 767 O O . ALA A 1 101 ? 15.008 -0.124 -11.208 1.00 90.88 101 ALA A O 1
ATOM 768 N N . SER A 1 102 ? 14.500 -0.963 -9.185 1.00 91.88 102 SER A N 1
ATOM 769 C CA . SER A 1 102 ? 15.843 -0.811 -8.620 1.00 91.88 102 SER A CA 1
ATOM 770 C C . SER A 1 102 ? 16.881 -1.656 -9.367 1.00 91.88 102 SER A C 1
ATOM 772 O O . SER A 1 102 ? 17.918 -1.121 -9.757 1.00 91.88 102 SER A O 1
ATOM 774 N N . LEU A 1 103 ? 16.595 -2.931 -9.665 1.00 90.75 103 LEU A N 1
ATOM 775 C CA . LEU A 1 103 ? 17.508 -3.776 -10.450 1.00 90.75 103 LEU A CA 1
ATOM 776 C C . LEU A 1 103 ? 17.756 -3.214 -11.856 1.00 90.75 103 LEU A C 1
ATOM 778 O O . LEU A 1 103 ? 18.881 -3.272 -12.349 1.00 90.75 103 LEU A O 1
ATOM 782 N N . LYS A 1 104 ? 16.737 -2.629 -12.491 1.00 87.44 104 LYS A N 1
ATOM 783 C CA . LYS A 1 104 ? 16.865 -2.025 -13.827 1.00 87.44 104 LYS A CA 1
ATOM 784 C C . LYS A 1 104 ? 17.778 -0.806 -13.874 1.00 87.44 104 LYS A C 1
ATOM 786 O O . LYS A 1 104 ? 18.353 -0.543 -14.924 1.00 87.44 104 LYS A O 1
ATOM 791 N N . LEU A 1 105 ? 17.945 -0.085 -12.765 1.00 88.88 105 LEU A N 1
ATOM 792 C CA . LEU A 1 105 ? 18.926 1.002 -12.687 1.00 88.88 105 LEU A CA 1
ATOM 793 C C . LEU A 1 105 ? 20.371 0.482 -12.723 1.00 88.88 105 LEU A C 1
ATOM 795 O O . LEU A 1 105 ? 21.260 1.202 -13.169 1.00 88.88 105 LEU A O 1
ATOM 799 N N . HIS A 1 106 ? 20.605 -0.761 -12.292 1.00 89.19 106 HIS A N 1
ATOM 800 C CA . HIS A 1 106 ? 21.916 -1.412 -12.361 1.00 89.19 106 HIS A CA 1
ATOM 801 C C . HIS A 1 106 ? 22.130 -2.178 -13.676 1.00 89.19 106 HIS A C 1
ATOM 803 O O . HIS A 1 106 ? 23.227 -2.143 -14.230 1.00 89.19 106 HIS A O 1
ATOM 809 N N . TRP A 1 107 ? 21.090 -2.842 -14.192 1.00 88.69 107 TRP A N 1
ATOM 810 C CA . TRP A 1 107 ? 21.122 -3.604 -15.445 1.00 88.69 107 TRP A CA 1
ATOM 811 C C . TRP A 1 107 ? 19.963 -3.214 -16.377 1.00 88.69 107 TRP A C 1
ATOM 813 O O . TRP A 1 107 ? 18.901 -3.843 -16.335 1.00 88.69 107 TRP A O 1
ATOM 823 N N . PRO A 1 108 ? 20.149 -2.203 -17.248 1.00 82.12 108 PRO A N 1
ATOM 824 C CA . PRO A 1 108 ? 19.061 -1.635 -18.052 1.00 82.12 108 PRO A CA 1
ATOM 825 C C . PRO A 1 108 ? 18.513 -2.591 -19.123 1.00 82.12 108 PRO A C 1
ATOM 827 O O . PRO A 1 108 ? 17.321 -2.545 -19.431 1.00 82.12 108 PRO A O 1
ATOM 830 N N . ASP A 1 109 ? 19.344 -3.500 -19.643 1.00 81.69 109 ASP A N 1
ATOM 831 C CA . ASP A 1 109 ? 18.939 -4.477 -20.664 1.00 81.69 109 ASP A CA 1
ATOM 832 C C . ASP A 1 109 ? 18.075 -5.619 -20.102 1.00 81.69 109 ASP A C 1
ATOM 834 O O . ASP A 1 109 ? 17.456 -6.382 -20.847 1.00 81.69 109 ASP A O 1
ATOM 838 N N . TRP A 1 110 ? 17.987 -5.746 -18.776 1.00 78.81 110 TRP A N 1
ATOM 839 C CA . TRP A 1 110 ? 17.221 -6.804 -18.135 1.00 78.81 110 TRP A CA 1
ATOM 840 C C . TRP A 1 110 ? 15.710 -6.563 -18.295 1.00 78.81 110 TRP A C 1
ATOM 842 O O . TRP A 1 110 ? 15.178 -5.521 -17.895 1.00 78.81 110 TRP A O 1
ATOM 852 N N . LEU A 1 111 ? 14.988 -7.541 -18.863 1.00 75.88 111 LEU A N 1
ATOM 853 C CA . LEU A 1 111 ? 13.527 -7.505 -19.072 1.00 75.88 111 LEU A CA 1
ATOM 854 C C . LEU A 1 111 ? 13.025 -6.392 -20.025 1.00 75.88 111 LEU A C 1
ATOM 856 O O . LEU A 1 111 ? 11.850 -6.032 -19.986 1.00 75.88 111 LEU A O 1
ATOM 860 N N . SER A 1 112 ? 13.885 -5.841 -20.886 1.00 76.94 112 SER A N 1
ATOM 861 C CA . SER A 1 112 ? 13.525 -4.785 -21.853 1.00 76.94 112 SER A CA 1
ATOM 862 C C . SER A 1 112 ? 12.736 -5.293 -23.070 1.00 76.94 112 SER A C 1
ATOM 864 O O . SER A 1 112 ? 12.041 -4.513 -23.716 1.00 76.94 112 SER A O 1
ATOM 866 N N . ALA A 1 113 ? 12.777 -6.601 -23.347 1.00 78.50 113 ALA A N 1
ATOM 867 C CA . ALA A 1 113 ? 12.050 -7.232 -24.454 1.00 78.50 113 ALA A CA 1
ATOM 868 C C . ALA A 1 113 ? 10.516 -7.201 -24.296 1.00 78.50 113 ALA A C 1
ATOM 870 O O . ALA A 1 113 ? 9.790 -7.390 -25.270 1.00 78.50 113 ALA A O 1
ATOM 871 N N . TYR A 1 114 ? 10.012 -6.958 -23.082 1.00 81.44 114 TYR A N 1
ATOM 872 C CA . TYR A 1 114 ? 8.584 -6.919 -22.781 1.00 81.44 114 TYR A CA 1
ATOM 873 C C . TYR A 1 114 ? 8.144 -5.489 -22.452 1.00 81.44 114 TYR A C 1
ATOM 875 O O . TYR A 1 114 ? 8.571 -4.912 -21.452 1.00 81.44 114 TYR A O 1
ATOM 883 N N . ALA A 1 115 ? 7.224 -4.941 -23.252 1.00 78.81 115 ALA A N 1
ATOM 884 C CA . ALA A 1 115 ? 6.688 -3.585 -23.095 1.00 78.81 115 ALA A CA 1
ATOM 885 C C . ALA A 1 115 ? 6.209 -3.212 -21.667 1.00 78.81 115 ALA A C 1
ATOM 887 O O . ALA A 1 115 ? 6.608 -2.143 -21.192 1.00 78.81 115 ALA A O 1
ATOM 888 N N . PRO A 1 116 ? 5.418 -4.039 -20.940 1.00 79.62 116 PRO A N 1
ATOM 889 C CA . PRO A 1 116 ? 4.954 -3.691 -19.588 1.00 79.62 116 PRO A CA 1
ATOM 890 C C . PRO A 1 116 ? 6.084 -3.631 -18.557 1.00 79.62 116 PRO A C 1
ATOM 892 O O . PRO A 1 116 ? 5.957 -2.967 -17.535 1.00 79.62 116 PRO A O 1
ATOM 895 N N . LEU A 1 117 ? 7.203 -4.304 -18.829 1.00 84.38 117 LEU A N 1
ATOM 896 C CA . LEU A 1 117 ? 8.344 -4.387 -17.930 1.00 84.38 117 LEU A CA 1
ATOM 897 C C . LEU A 1 117 ? 9.398 -3.326 -18.250 1.00 84.38 117 LEU A C 1
ATOM 899 O O . LEU A 1 117 ? 10.505 -3.404 -17.741 1.00 84.38 117 LEU A O 1
ATOM 903 N N . THR A 1 118 ? 9.105 -2.320 -19.068 1.00 87.25 118 THR A N 1
ATOM 904 C CA . THR A 1 118 ? 10.016 -1.183 -19.279 1.00 87.25 118 THR A CA 1
ATOM 905 C C . THR A 1 118 ? 10.156 -0.338 -18.007 1.00 87.25 118 THR A C 1
ATOM 907 O O . THR A 1 118 ? 9.242 -0.280 -17.186 1.00 87.25 118 THR A O 1
ATOM 910 N N . PHE A 1 119 ? 11.307 0.321 -17.814 1.00 87.00 119 PHE A N 1
ATOM 911 C CA . PHE A 1 119 ? 11.600 1.051 -16.570 1.00 87.00 119 PHE A CA 1
ATOM 912 C C . PHE A 1 119 ? 10.530 2.098 -16.222 1.00 87.00 119 PHE A C 1
ATOM 914 O O . PHE A 1 119 ? 10.066 2.131 -15.084 1.00 87.00 119 PHE A O 1
ATOM 921 N N . GLY A 1 120 ? 10.087 2.891 -17.205 1.00 86.56 120 GLY A N 1
ATOM 922 C CA . GLY A 1 120 ? 9.046 3.903 -16.998 1.00 86.56 120 GLY A CA 1
ATOM 923 C C . GLY A 1 120 ? 7.737 3.303 -16.482 1.00 86.56 120 GLY A C 1
ATOM 924 O O . GLY A 1 120 ? 7.220 3.748 -15.464 1.00 86.56 120 GLY A O 1
ATOM 925 N N . ARG A 1 121 ? 7.253 2.221 -17.109 1.00 89.69 121 ARG A N 1
ATOM 926 C CA . ARG A 1 121 ? 6.000 1.567 -16.699 1.00 89.69 121 ARG A CA 1
ATOM 927 C C . ARG A 1 121 ? 6.117 0.868 -15.352 1.00 89.69 121 ARG A C 1
ATOM 929 O O . ARG A 1 121 ? 5.205 0.968 -14.546 1.00 89.69 121 ARG A O 1
ATOM 936 N N . VAL A 1 122 ? 7.237 0.196 -15.078 1.00 91.38 122 VAL A N 1
ATOM 937 C CA . VAL A 1 122 ? 7.469 -0.475 -13.787 1.00 91.38 122 VAL A CA 1
ATOM 938 C C . VAL A 1 122 ? 7.536 0.537 -12.642 1.00 91.38 122 VAL A C 1
ATOM 940 O O . VAL A 1 122 ? 6.979 0.276 -11.579 1.00 91.38 122 VAL A O 1
ATOM 943 N N . ARG A 1 123 ? 8.170 1.700 -12.852 1.00 91.81 123 ARG A N 1
ATOM 944 C CA . ARG A 1 123 ? 8.193 2.789 -11.862 1.00 91.81 123 ARG A CA 1
ATOM 945 C C . ARG A 1 123 ? 6.782 3.298 -11.580 1.00 91.81 123 ARG A C 1
ATOM 947 O O . ARG A 1 123 ? 6.388 3.366 -10.420 1.00 91.81 123 ARG A O 1
ATOM 954 N N . THR A 1 124 ? 6.029 3.616 -12.628 1.00 91.50 124 THR A N 1
ATOM 955 C CA . THR A 1 124 ? 4.648 4.096 -12.509 1.00 91.50 124 THR A CA 1
ATOM 956 C C . THR A 1 124 ? 3.750 3.048 -11.839 1.00 91.50 124 THR A C 1
ATOM 958 O O . THR A 1 124 ? 3.021 3.373 -10.903 1.00 91.50 124 THR A O 1
ATOM 961 N N . LEU A 1 125 ? 3.873 1.764 -12.199 1.00 92.50 125 LEU A N 1
ATOM 962 C CA . LEU A 1 125 ? 3.190 0.664 -11.506 1.00 92.50 125 LEU A CA 1
ATOM 963 C C . LEU A 1 125 ? 3.553 0.614 -10.021 1.00 92.50 125 LEU A C 1
ATOM 965 O O . LEU A 1 125 ? 2.663 0.553 -9.180 1.00 92.50 125 LEU A O 1
ATOM 969 N N . HIS A 1 126 ? 4.842 0.665 -9.683 1.00 94.19 126 HIS A N 1
ATOM 970 C CA . HIS A 1 126 ? 5.294 0.646 -8.295 1.00 94.19 126 HIS A CA 1
ATOM 971 C C . HIS A 1 126 ? 4.653 1.771 -7.471 1.00 94.19 126 HIS A C 1
ATOM 973 O O . HIS A 1 126 ? 4.062 1.497 -6.427 1.00 94.19 126 HIS A O 1
ATOM 979 N N . LEU A 1 127 ? 4.735 3.016 -7.949 1.00 93.56 127 LEU A N 1
ATOM 980 C CA . LEU A 1 127 ? 4.229 4.178 -7.217 1.00 93.56 127 LEU A CA 1
ATOM 981 C C . LEU A 1 127 ? 2.709 4.107 -7.020 1.00 93.56 127 LEU A C 1
ATOM 983 O O . LEU A 1 127 ? 2.242 4.251 -5.888 1.00 93.56 127 LEU A O 1
ATOM 987 N N . ASN A 1 128 ? 1.946 3.793 -8.075 1.00 93.44 128 ASN A N 1
ATOM 988 C CA . ASN A 1 128 ? 0.485 3.683 -7.988 1.00 93.44 128 ASN A CA 1
ATOM 989 C C . ASN A 1 128 ? 0.042 2.544 -7.071 1.00 93.44 128 ASN A C 1
ATOM 991 O O . ASN A 1 128 ? -0.855 2.724 -6.250 1.00 93.44 128 ASN A O 1
ATOM 995 N N . LEU A 1 129 ? 0.673 1.372 -7.170 1.00 94.50 129 LEU A N 1
ATOM 996 C CA . LEU A 1 129 ? 0.306 0.225 -6.340 1.00 94.50 129 LEU A CA 1
ATOM 997 C C . LEU A 1 129 ? 0.620 0.461 -4.861 1.00 94.50 129 LEU A C 1
ATOM 999 O O . LEU A 1 129 ? -0.157 0.056 -3.996 1.00 94.50 129 LEU A O 1
ATOM 1003 N N . VAL A 1 130 ? 1.721 1.148 -4.551 1.00 95.19 130 VAL A N 1
ATOM 1004 C CA . VAL A 1 130 ? 2.058 1.488 -3.165 1.00 95.19 130 VAL A CA 1
ATOM 1005 C C . VAL A 1 130 ? 1.099 2.544 -2.611 1.00 95.19 130 VAL A C 1
ATOM 1007 O O . VAL A 1 130 ? 0.605 2.370 -1.498 1.00 95.19 130 VAL A O 1
ATOM 1010 N N . ILE A 1 131 ? 0.784 3.610 -3.353 1.00 93.69 131 ILE A N 1
ATOM 1011 C CA . ILE A 1 131 ? -0.072 4.682 -2.823 1.00 93.69 131 ILE A CA 1
ATOM 1012 C C . ILE A 1 131 ? -1.564 4.310 -2.816 1.00 93.69 131 ILE A C 1
ATOM 1014 O O . ILE A 1 131 ? -2.242 4.435 -1.790 1.00 93.69 131 ILE A O 1
ATOM 1018 N N . TYR A 1 132 ? -2.089 3.797 -3.929 1.00 92.62 132 TYR A N 1
ATOM 1019 C CA . TYR A 1 132 ? -3.506 3.465 -4.056 1.00 92.62 132 TYR A CA 1
ATOM 1020 C C . TYR A 1 132 ? -3.820 2.072 -3.525 1.00 92.62 132 TYR A C 1
ATOM 1022 O O . TYR A 1 132 ? -4.854 1.888 -2.891 1.00 92.62 132 TYR A O 1
ATOM 1030 N N . GLY A 1 133 ? -2.937 1.095 -3.724 1.00 93.56 133 GLY A N 1
ATOM 1031 C CA . GLY A 1 133 ? -3.141 -0.256 -3.203 1.00 93.56 133 GLY A CA 1
ATOM 1032 C C . GLY A 1 133 ? -2.892 -0.332 -1.698 1.00 93.56 133 GLY A C 1
ATOM 1033 O O . GLY A 1 133 ? -3.803 -0.628 -0.928 1.00 93.56 133 GLY A O 1
ATOM 1034 N N . TRP A 1 134 ? -1.667 -0.037 -1.260 1.00 96.06 134 TRP A N 1
ATOM 1035 C CA . TRP A 1 134 ? -1.280 -0.203 0.145 1.00 96.06 134 TRP A CA 1
ATOM 1036 C C . TRP A 1 134 ? -1.673 0.981 1.042 1.00 96.06 134 TRP A C 1
ATOM 1038 O O . TRP A 1 134 ? -2.417 0.793 2.008 1.00 96.06 134 TRP A O 1
ATOM 1048 N N . LEU A 1 135 ? -1.194 2.197 0.745 1.00 95.56 135 LEU A N 1
ATOM 1049 C CA . LEU A 1 135 ? -1.294 3.338 1.667 1.00 95.56 135 LEU A CA 1
ATOM 1050 C C . LEU A 1 135 ? -2.751 3.756 1.915 1.00 95.56 135 LEU A C 1
ATOM 1052 O O . LEU A 1 135 ? -3.151 4.029 3.048 1.00 95.56 135 LEU A O 1
ATOM 1056 N N . SER A 1 136 ? -3.567 3.761 0.863 1.00 94.25 136 SER A N 1
ATOM 1057 C CA . SER A 1 136 ? -4.987 4.109 0.972 1.00 94.25 136 SER A CA 1
ATOM 1058 C C . SER A 1 136 ? -5.754 3.096 1.830 1.00 94.25 136 SER A C 1
ATOM 1060 O O . SER A 1 136 ? -6.528 3.479 2.708 1.00 94.25 136 SER A O 1
ATOM 1062 N N . GLN A 1 137 ? -5.504 1.795 1.644 1.00 94.44 137 GLN A N 1
ATOM 1063 C CA . GLN A 1 137 ? -6.212 0.753 2.390 1.00 94.44 137 GLN A CA 1
ATOM 1064 C C . GLN A 1 137 ? -5.787 0.673 3.854 1.00 94.44 137 GLN A C 1
ATOM 1066 O O . GLN A 1 137 ? -6.655 0.546 4.720 1.00 94.44 137 GLN A O 1
ATOM 1071 N N . ILE A 1 138 ? -4.489 0.806 4.154 1.00 95.44 138 ILE A N 1
ATOM 1072 C CA . ILE A 1 138 ? -4.024 0.846 5.545 1.00 95.44 138 ILE A CA 1
ATOM 1073 C C . ILE A 1 138 ? -4.561 2.092 6.264 1.00 95.44 138 ILE A C 1
ATOM 1075 O O . ILE A 1 138 ? -4.992 1.998 7.411 1.00 95.44 138 ILE A O 1
ATOM 1079 N N . GLY A 1 139 ? -4.626 3.238 5.575 1.00 94.44 139 GLY A N 1
ATOM 1080 C CA . GLY A 1 139 ? -5.203 4.469 6.114 1.00 94.44 139 GLY A CA 1
ATOM 1081 C C . GLY A 1 139 ? -6.672 4.296 6.505 1.00 94.44 139 GLY A C 1
ATOM 1082 O O . GLY A 1 139 ? -7.054 4.611 7.634 1.00 94.44 139 GLY A O 1
ATOM 1083 N N . ILE A 1 140 ? -7.485 3.719 5.614 1.00 93.69 140 ILE A N 1
ATOM 1084 C CA . ILE A 1 140 ? -8.899 3.431 5.899 1.00 93.69 140 ILE A CA 1
ATOM 1085 C C . ILE A 1 140 ? -9.027 2.405 7.034 1.00 93.69 140 ILE A C 1
ATOM 1087 O O . ILE A 1 140 ? -9.845 2.604 7.933 1.00 93.69 140 ILE A O 1
ATOM 1091 N N . ALA A 1 141 ? -8.211 1.346 7.049 1.00 93.56 141 ALA A N 1
ATOM 1092 C CA . ALA A 1 141 ? -8.219 0.345 8.118 1.00 93.56 141 ALA A CA 1
ATOM 1093 C C . ALA A 1 141 ? -7.956 0.977 9.494 1.00 93.56 141 ALA A C 1
ATOM 1095 O O . ALA A 1 141 ? -8.707 0.739 10.441 1.00 93.56 141 ALA A O 1
ATOM 1096 N N . CYS A 1 142 ? -6.936 1.837 9.589 1.00 93.81 142 CYS A N 1
ATOM 1097 C CA . CYS A 1 142 ? -6.608 2.573 10.806 1.00 93.81 142 CYS A CA 1
ATOM 1098 C C . CYS A 1 142 ? -7.764 3.474 11.254 1.00 93.81 142 CYS A C 1
ATOM 1100 O O . CYS A 1 142 ? -8.108 3.483 12.434 1.00 93.81 142 CYS A O 1
ATOM 1102 N N . MET A 1 143 ? -8.402 4.197 10.329 1.00 91.75 143 MET A N 1
ATOM 1103 C CA . MET A 1 143 ? -9.545 5.052 10.663 1.00 91.75 143 MET A CA 1
ATOM 1104 C C . MET A 1 143 ? -10.740 4.242 11.170 1.00 91.75 143 MET A C 1
ATOM 1106 O O . MET A 1 143 ? -11.318 4.591 12.197 1.00 91.75 143 MET A O 1
ATOM 1110 N N . VAL A 1 144 ? -11.086 3.134 10.508 1.00 90.88 144 VAL A N 1
ATOM 1111 C CA . VAL A 1 144 ? -12.194 2.256 10.926 1.00 90.88 144 VAL A CA 1
ATOM 1112 C C . VAL A 1 144 ? -11.924 1.615 12.291 1.00 90.88 144 VAL A C 1
ATOM 1114 O O . VAL A 1 144 ? -12.866 1.358 13.036 1.00 90.88 144 VAL A O 1
ATOM 1117 N N . TRP A 1 145 ? -10.658 1.397 12.648 1.00 89.19 145 TRP A N 1
ATOM 1118 C CA . TRP A 1 145 ? -10.268 0.887 13.962 1.00 89.19 145 TRP A CA 1
ATOM 1119 C C . TRP A 1 145 ? -10.289 1.957 15.066 1.00 89.19 145 TRP A C 1
ATOM 1121 O O . TRP A 1 145 ? -10.724 1.693 16.185 1.00 89.19 145 TRP A O 1
ATOM 1131 N N . ILE A 1 146 ? -9.825 3.173 14.766 1.00 89.81 146 ILE A N 1
ATOM 1132 C CA . ILE A 1 146 ? -9.672 4.252 15.754 1.00 89.81 146 ILE A CA 1
ATOM 1133 C C . ILE A 1 146 ? -10.998 4.984 16.015 1.00 89.81 146 ILE A C 1
ATOM 1135 O O . ILE A 1 146 ? -11.299 5.304 17.166 1.00 89.81 146 ILE A O 1
ATOM 1139 N N . LEU A 1 147 ? -11.811 5.235 14.982 1.00 90.44 147 LEU A N 1
ATOM 1140 C CA . LEU A 1 147 ? -13.051 6.018 15.094 1.00 90.44 147 LEU A CA 1
ATOM 1141 C C . LEU A 1 147 ? -14.013 5.496 16.179 1.00 90.44 147 LEU A C 1
ATOM 1143 O O . LEU A 1 147 ? -14.430 6.298 17.018 1.00 90.44 147 LEU A O 1
ATOM 1147 N N . PRO A 1 148 ? -14.337 4.189 16.243 1.00 86.31 148 PRO A N 1
ATOM 1148 C CA . PRO A 1 148 ? -15.253 3.672 17.259 1.00 86.31 148 PRO A CA 1
ATOM 1149 C C . PRO A 1 148 ? -14.735 3.842 18.693 1.00 86.31 148 PRO A C 1
ATOM 1151 O O . PRO A 1 148 ? -15.527 3.955 19.627 1.00 86.31 148 PRO A O 1
ATOM 1154 N N . ARG A 1 149 ? -13.407 3.889 18.865 1.00 84.94 149 ARG A N 1
ATOM 1155 C CA . ARG A 1 149 ? -12.736 4.037 20.164 1.00 84.94 149 ARG A CA 1
ATOM 1156 C C . ARG A 1 149 ? -12.726 5.483 20.647 1.00 84.94 149 ARG A C 1
ATOM 1158 O O . ARG A 1 149 ? -12.931 5.711 21.830 1.00 84.94 149 ARG A O 1
ATOM 1165 N N . ILE A 1 150 ? -12.537 6.445 19.740 1.00 87.00 150 ILE A N 1
ATOM 1166 C CA . ILE A 1 150 ? -12.598 7.880 20.070 1.00 87.00 150 ILE A CA 1
ATOM 1167 C C . ILE A 1 150 ? -14.032 8.299 20.393 1.00 87.00 150 ILE A C 1
ATOM 1169 O O . ILE A 1 150 ? -14.272 9.029 21.349 1.00 87.00 150 ILE A O 1
ATOM 1173 N N . PHE A 1 151 ? -14.992 7.849 19.586 1.00 86.50 151 PHE A N 1
ATOM 1174 C CA . PHE A 1 151 ? -16.387 8.258 19.730 1.00 86.50 151 PHE A CA 1
ATOM 1175 C C . PHE A 1 151 ? -17.199 7.354 20.653 1.00 86.50 151 PHE A C 1
ATOM 1177 O O . PHE A 1 151 ? -18.392 7.600 20.816 1.00 86.50 151 PHE A O 1
ATOM 1184 N N . HIS A 1 152 ? -16.593 6.306 21.219 1.00 82.62 152 HIS A N 1
ATOM 1185 C CA . HIS A 1 152 ? -17.261 5.341 22.097 1.00 82.62 152 HIS A CA 1
ATOM 1186 C C . HIS A 1 152 ? -18.572 4.789 21.504 1.00 82.62 152 HIS A C 1
ATOM 1188 O O . HIS A 1 152 ? -19.538 4.520 22.216 1.00 82.62 152 HIS A O 1
ATOM 1194 N N . THR A 1 153 ? -18.627 4.653 20.176 1.00 81.62 153 THR A N 1
ATOM 1195 C CA . THR A 1 153 ? -19.834 4.273 19.431 1.00 81.62 153 THR A CA 1
ATOM 1196 C C . THR A 1 153 ? -19.521 3.156 18.438 1.00 81.62 153 THR A C 1
ATOM 1198 O O . THR A 1 153 ? -18.514 3.227 17.730 1.00 81.62 153 THR A O 1
ATOM 1201 N N . PRO A 1 154 ? -20.361 2.105 18.356 1.00 82.56 154 PRO A N 1
ATOM 1202 C CA . PRO A 1 154 ? -20.142 1.017 17.414 1.00 82.56 154 PRO A CA 1
ATOM 1203 C C . PRO A 1 154 ? -20.319 1.498 15.973 1.00 82.56 154 PRO A C 1
ATOM 1205 O O . PRO A 1 154 ? -21.145 2.365 15.673 1.00 82.56 154 PRO A O 1
ATOM 1208 N N . LEU A 1 155 ? -19.577 0.881 15.052 1.00 83.75 155 LEU A N 1
ATOM 1209 C CA . LEU A 1 155 ? -19.701 1.179 13.631 1.00 83.75 155 LEU A CA 1
ATOM 1210 C C . LEU A 1 155 ? -21.114 0.812 13.143 1.00 83.75 155 LEU A C 1
ATOM 1212 O O . LEU A 1 155 ? -21.492 -0.359 13.135 1.00 83.75 155 LEU A O 1
ATOM 1216 N N . ARG A 1 156 ? -21.897 1.809 12.709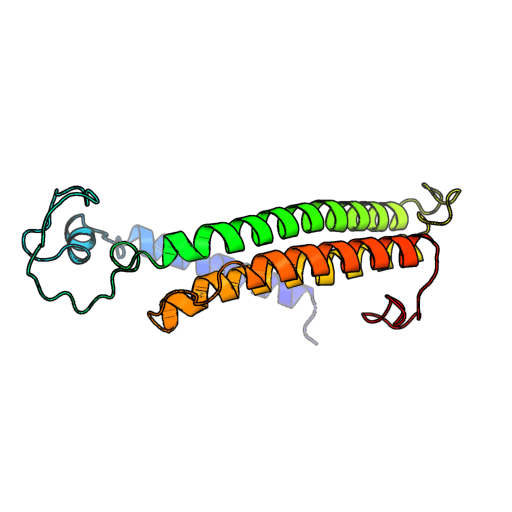 1.00 82.69 156 ARG A N 1
ATOM 1217 C CA . ARG A 1 156 ? -23.306 1.623 12.306 1.00 82.69 156 ARG A CA 1
ATOM 1218 C C . ARG A 1 156 ? -23.479 0.657 11.127 1.00 82.69 156 ARG A C 1
ATOM 1220 O O . ARG A 1 156 ? -24.484 -0.042 11.056 1.00 82.69 156 ARG A O 1
ATOM 1227 N N . ALA A 1 157 ? -22.523 0.637 10.198 1.00 85.44 157 ALA A N 1
ATOM 1228 C CA . ALA A 1 157 ? -22.589 -0.155 8.971 1.00 85.44 157 ALA A CA 1
ATOM 1229 C C . ALA A 1 157 ? -21.228 -0.813 8.650 1.00 85.44 157 ALA A C 1
ATOM 1231 O O . ALA A 1 157 ? -20.497 -0.326 7.786 1.00 85.44 157 ALA A O 1
ATOM 1232 N N . PRO A 1 158 ? -20.877 -1.938 9.304 1.00 83.50 158 PRO A N 1
ATOM 1233 C CA . PRO A 1 158 ? -19.604 -2.645 9.090 1.00 83.50 158 PRO A CA 1
ATOM 1234 C C . PRO A 1 158 ? -19.442 -3.229 7.683 1.00 83.50 158 PRO A C 1
ATOM 1236 O O . PRO A 1 158 ? -18.333 -3.550 7.272 1.00 83.50 158 PRO A O 1
ATOM 1239 N N . GLN A 1 159 ? -20.523 -3.347 6.914 1.00 88.25 159 GLN A N 1
ATOM 1240 C CA . GLN A 1 159 ? -20.469 -3.841 5.538 1.00 88.25 159 GLN A CA 1
ATOM 1241 C C . GLN A 1 159 ? -19.967 -2.785 4.543 1.00 88.25 159 GLN A C 1
ATOM 1243 O O . GLN A 1 159 ? -19.359 -3.151 3.540 1.00 88.25 159 GLN A O 1
ATOM 1248 N N . LEU A 1 160 ? -20.166 -1.487 4.812 1.00 90.00 160 LEU A N 1
ATOM 1249 C CA . LEU A 1 160 ? -19.782 -0.423 3.875 1.00 90.00 160 LEU A CA 1
ATOM 1250 C C . LEU A 1 160 ? -18.269 -0.369 3.607 1.00 90.00 160 LEU A C 1
ATOM 1252 O O . LEU A 1 160 ? -17.900 -0.334 2.434 1.00 90.00 160 LEU A O 1
ATOM 1256 N N . PRO A 1 161 ? -17.378 -0.436 4.621 1.00 88.25 161 PRO A N 1
ATOM 1257 C CA . PRO A 1 161 ? -15.940 -0.472 4.363 1.00 88.25 161 PRO A CA 1
ATOM 1258 C C . PRO A 1 161 ? -15.506 -1.705 3.565 1.00 88.25 161 PRO A C 1
ATOM 1260 O O . PRO A 1 161 ? -14.567 -1.619 2.787 1.00 88.25 161 PRO A O 1
ATOM 1263 N N . ILE A 1 162 ? -16.201 -2.839 3.715 1.00 89.94 162 ILE A N 1
ATOM 1264 C CA . ILE A 1 162 ? -15.903 -4.068 2.965 1.00 89.94 162 ILE A CA 1
ATOM 1265 C C . ILE A 1 162 ? -16.280 -3.895 1.490 1.00 89.94 162 ILE A C 1
ATOM 1267 O O . ILE A 1 162 ? -15.481 -4.210 0.613 1.00 89.94 162 ILE A O 1
ATOM 1271 N N . ILE A 1 163 ? -17.468 -3.355 1.203 1.00 92.44 163 ILE A N 1
ATOM 1272 C CA . ILE A 1 163 ? -17.906 -3.072 -0.173 1.00 92.44 163 ILE A CA 1
ATOM 1273 C C . ILE A 1 163 ? -16.964 -2.055 -0.828 1.00 92.44 163 ILE A C 1
ATOM 1275 O O . ILE A 1 163 ? -16.512 -2.269 -1.952 1.00 92.44 163 ILE A O 1
ATOM 1279 N N . GLY A 1 164 ? -16.617 -0.990 -0.099 1.00 91.81 164 GLY A N 1
ATOM 1280 C CA . GLY A 1 164 ? -15.645 0.005 -0.545 1.00 91.81 164 GLY A CA 1
ATOM 1281 C C . GLY A 1 164 ? -14.277 -0.613 -0.828 1.00 91.81 164 GLY A C 1
ATOM 1282 O O . GLY A 1 164 ? -13.699 -0.339 -1.873 1.00 91.81 164 GLY A O 1
ATOM 1283 N N . ALA A 1 165 ? -13.794 -1.510 0.037 1.00 91.50 165 ALA A N 1
ATOM 1284 C CA . ALA A 1 165 ? -12.541 -2.226 -0.180 1.00 91.50 165 ALA A CA 1
ATOM 1285 C C . ALA A 1 165 ? -12.576 -3.062 -1.465 1.00 91.50 165 ALA A C 1
ATOM 1287 O O . ALA A 1 165 ? -11.622 -3.035 -2.235 1.00 91.50 165 ALA A O 1
ATOM 1288 N N . VAL A 1 166 ? -13.662 -3.795 -1.725 1.00 92.50 166 VAL A N 1
ATOM 1289 C CA . VAL A 1 166 ? -13.796 -4.603 -2.949 1.00 92.50 166 VAL A CA 1
ATOM 1290 C C . VAL A 1 166 ? -13.778 -3.714 -4.190 1.00 92.50 166 VAL A C 1
ATOM 1292 O O . VAL A 1 166 ? -12.991 -3.969 -5.099 1.00 92.50 166 VAL A O 1
ATOM 1295 N N . LEU A 1 167 ? -14.586 -2.650 -4.208 1.00 94.00 167 LEU A N 1
ATOM 1296 C CA . LEU A 1 167 ? -14.627 -1.707 -5.328 1.00 94.00 167 LEU A CA 1
ATOM 1297 C C . LEU A 1 167 ? -13.255 -1.062 -5.568 1.00 94.00 167 LEU A C 1
ATOM 1299 O O . LEU A 1 167 ? -12.789 -0.996 -6.702 1.00 94.00 167 LEU A O 1
ATOM 1303 N N . TRP A 1 168 ? -12.580 -0.660 -4.492 1.00 93.56 168 TRP A N 1
ATOM 1304 C CA . TRP A 1 168 ? -11.252 -0.062 -4.549 1.00 93.56 168 TRP A CA 1
ATOM 1305 C C . TRP A 1 168 ? -10.205 -1.028 -5.106 1.00 93.56 168 TRP A C 1
ATOM 1307 O O . TRP A 1 168 ? -9.425 -0.659 -5.976 1.00 93.56 168 TRP A O 1
ATOM 1317 N N . ASN A 1 169 ? -10.206 -2.288 -4.660 1.00 94.12 169 ASN A N 1
ATOM 1318 C CA . ASN A 1 169 ? -9.299 -3.311 -5.185 1.00 94.12 169 ASN A CA 1
ATOM 1319 C C . ASN A 1 169 ? -9.510 -3.547 -6.686 1.00 94.12 169 ASN A C 1
ATOM 1321 O O . ASN A 1 169 ? -8.537 -3.709 -7.418 1.00 94.12 169 ASN A O 1
ATOM 1325 N N . ILE A 1 170 ? -10.763 -3.541 -7.151 1.00 93.81 170 ILE A N 1
ATOM 1326 C CA . ILE A 1 170 ? -11.080 -3.665 -8.5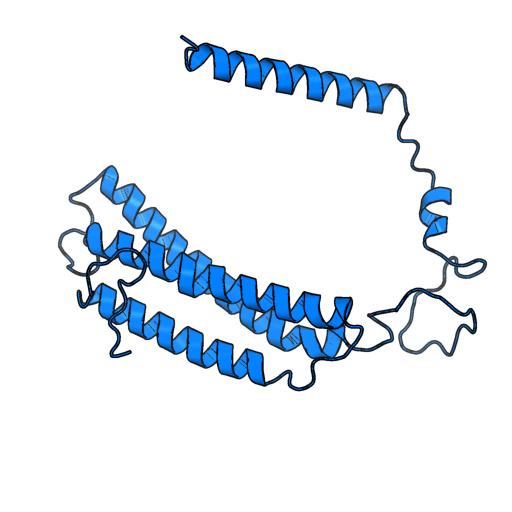79 1.00 93.81 170 ILE A CA 1
ATOM 1327 C C . ILE A 1 170 ? -10.525 -2.460 -9.348 1.00 93.81 170 ILE A C 1
ATOM 1329 O O . ILE A 1 170 ? -9.838 -2.657 -10.348 1.00 93.81 170 ILE A O 1
ATOM 1333 N N . ALA A 1 171 ? -10.755 -1.239 -8.860 1.00 92.06 171 ALA A N 1
ATOM 1334 C CA . ALA A 1 171 ? -10.246 -0.020 -9.487 1.00 92.06 171 ALA A CA 1
ATOM 1335 C C . ALA A 1 171 ? -8.708 -0.008 -9.566 1.00 92.06 171 ALA A C 1
ATOM 1337 O O . ALA A 1 171 ? -8.148 0.244 -10.630 1.00 92.06 171 ALA A O 1
ATOM 1338 N N . VAL A 1 172 ? -8.015 -0.374 -8.481 1.00 92.75 172 VAL A N 1
ATOM 1339 C CA . VAL A 1 172 ? -6.544 -0.468 -8.454 1.00 92.75 172 VAL A CA 1
ATOM 1340 C C . VAL A 1 172 ? -6.034 -1.537 -9.426 1.00 92.75 172 VAL A C 1
ATOM 1342 O O . VAL A 1 172 ? -5.079 -1.286 -10.160 1.00 92.75 172 VAL A O 1
ATOM 1345 N N . CYS A 1 173 ? -6.679 -2.707 -9.495 1.00 93.19 173 CYS A N 1
ATOM 1346 C CA . CYS A 1 173 ? -6.344 -3.743 -10.476 1.00 93.19 173 CYS A CA 1
ATOM 1347 C C . CYS A 1 173 ? -6.493 -3.242 -11.920 1.00 93.19 173 CYS A C 1
ATOM 1349 O O . CYS A 1 173 ? -5.601 -3.461 -12.740 1.00 93.19 173 CYS A O 1
ATOM 1351 N N . LEU A 1 174 ? -7.601 -2.568 -12.237 1.00 92.62 174 LEU A N 1
ATOM 1352 C CA . LEU A 1 174 ? -7.850 -2.026 -13.574 1.00 92.62 174 LEU A CA 1
ATOM 1353 C C . LEU A 1 174 ? -6.851 -0.920 -13.930 1.00 92.62 174 LEU A C 1
ATOM 1355 O O . LEU A 1 174 ? -6.288 -0.948 -15.023 1.00 92.62 174 LEU A O 1
ATOM 1359 N N . GLY A 1 175 ? -6.565 -0.007 -12.999 1.00 90.56 175 GLY A N 1
ATOM 1360 C CA . GLY A 1 175 ? -5.552 1.034 -13.176 1.00 90.56 175 GLY A CA 1
ATOM 1361 C C . GLY A 1 175 ? -4.156 0.454 -13.408 1.00 90.56 175 GLY A C 1
ATOM 1362 O O . GLY A 1 175 ? -3.449 0.876 -14.322 1.00 90.56 175 GLY A O 1
ATOM 1363 N N . ALA A 1 176 ? -3.778 -0.587 -12.661 1.00 90.88 176 ALA A N 1
ATOM 1364 C CA . ALA A 1 176 ? -2.515 -1.290 -12.872 1.00 90.88 176 ALA A CA 1
ATOM 1365 C C . ALA A 1 176 ? -2.446 -1.957 -14.257 1.00 90.88 176 ALA A C 1
ATOM 1367 O O . ALA A 1 176 ? -1.424 -1.871 -14.936 1.00 90.88 176 ALA A O 1
ATOM 1368 N N . LEU A 1 177 ? -3.531 -2.585 -14.720 1.00 91.12 177 LEU A N 1
ATOM 1369 C CA . LEU A 1 177 ? -3.590 -3.166 -16.066 1.00 91.12 177 LEU A CA 1
ATOM 1370 C C . LEU A 1 177 ? -3.508 -2.095 -17.163 1.00 91.12 177 LEU A C 1
ATOM 1372 O O . LEU A 1 177 ? -2.800 -2.294 -18.154 1.00 91.12 177 LEU A O 1
ATOM 1376 N N . ALA A 1 178 ? -4.167 -0.950 -16.977 1.00 90.44 178 ALA A N 1
ATOM 1377 C CA . ALA A 1 178 ? -4.100 0.176 -17.905 1.00 90.44 178 ALA A CA 1
ATOM 1378 C C . ALA A 1 178 ? -2.666 0.704 -18.032 1.00 90.44 178 ALA A C 1
ATOM 1380 O O . ALA A 1 178 ? -2.116 0.729 -19.137 1.00 90.44 178 ALA A O 1
ATOM 1381 N N . ILE A 1 179 ? -2.004 0.971 -16.905 1.00 88.88 179 ILE A N 1
ATOM 1382 C CA . ILE A 1 179 ? -0.600 1.394 -16.874 1.00 88.88 179 ILE A CA 1
ATOM 1383 C C . ILE A 1 179 ? 0.309 0.341 -17.526 1.00 88.88 179 ILE A C 1
ATOM 1385 O O . ILE A 1 179 ? 1.172 0.678 -18.341 1.00 88.88 179 ILE A O 1
ATOM 1389 N N . ALA A 1 180 ? 0.112 -0.945 -17.218 1.00 87.31 180 ALA A N 1
ATOM 1390 C CA . ALA A 1 180 ? 0.903 -2.026 -17.805 1.00 87.31 180 ALA A CA 1
ATOM 1391 C C . ALA A 1 180 ? 0.746 -2.079 -19.337 1.00 87.31 180 ALA A C 1
ATOM 1393 O O . ALA A 1 180 ? 1.737 -2.245 -20.060 1.00 87.31 180 ALA A O 1
ATOM 1394 N N . SER A 1 181 ? -0.472 -1.862 -19.846 1.00 88.06 181 SER A N 1
ATOM 1395 C CA . SER A 1 181 ? -0.753 -1.765 -21.285 1.00 88.06 181 SER A CA 1
ATOM 1396 C C . SER A 1 181 ? -0.158 -0.505 -21.933 1.00 88.06 181 SER A C 1
ATOM 1398 O O . SER A 1 181 ? 0.146 -0.509 -23.127 1.00 88.06 181 SER A O 1
ATOM 1400 N N . GLY A 1 182 ? 0.163 0.515 -21.132 1.00 83.62 182 GLY A N 1
ATOM 1401 C CA . GLY A 1 182 ? 0.745 1.785 -21.568 1.00 83.62 182 GLY A CA 1
ATOM 1402 C C . GLY A 1 182 ? -0.265 2.919 -21.688 1.00 83.62 182 GLY A C 1
ATOM 1403 O O . GLY A 1 182 ? 0.073 3.956 -22.249 1.00 83.62 182 GLY A O 1
ATOM 1404 N N . TRP A 1 183 ? -1.483 2.723 -21.188 1.00 87.38 183 TRP A N 1
ATOM 1405 C CA . TRP A 1 183 ? -2.494 3.763 -21.117 1.00 87.38 183 TRP A CA 1
ATOM 1406 C C . TRP A 1 183 ? -2.309 4.551 -19.818 1.00 87.38 183 TRP A C 1
ATOM 1408 O O . TRP A 1 183 ? -2.614 4.055 -18.735 1.00 87.38 183 TRP A O 1
ATOM 1418 N N . THR A 1 184 ? -1.731 5.747 -19.937 1.00 86.44 184 THR A N 1
ATOM 1419 C CA . THR A 1 184 ? -1.447 6.645 -18.816 1.00 86.44 184 THR A CA 1
ATOM 1420 C C . THR A 1 184 ? -1.566 8.100 -19.254 1.00 86.44 184 THR A C 1
ATOM 1422 O O . THR A 1 184 ? -1.209 8.425 -20.388 1.00 86.44 184 THR A O 1
ATOM 1425 N N . ASP A 1 185 ? -2.039 8.961 -18.353 1.00 82.44 185 ASP A N 1
ATOM 1426 C CA . ASP A 1 185 ? -2.155 10.405 -18.595 1.00 82.44 185 ASP A CA 1
ATOM 1427 C C . ASP A 1 185 ? -0.809 11.143 -18.426 1.00 82.44 185 ASP A C 1
ATOM 1429 O O . ASP A 1 185 ? -0.672 12.289 -18.845 1.00 82.44 185 ASP A O 1
ATOM 1433 N N . GLY A 1 186 ? 0.221 10.473 -17.887 1.00 80.06 186 GLY A N 1
ATOM 1434 C CA . GLY A 1 186 ? 1.598 10.983 -17.821 1.00 80.06 186 GLY A CA 1
ATOM 1435 C C . GLY A 1 186 ? 1.877 12.009 -16.716 1.00 80.06 186 GLY A C 1
ATOM 1436 O O . GLY A 1 186 ? 3.029 12.410 -16.557 1.00 80.06 186 GLY A O 1
ATOM 1437 N N . GLU A 1 187 ? 0.863 12.397 -15.941 1.00 85.06 187 GLU A N 1
ATOM 1438 C CA . GLU A 1 187 ? 1.006 13.277 -14.780 1.00 85.06 187 GLU A CA 1
ATOM 1439 C C . GLU A 1 187 ? 1.340 12.451 -13.534 1.00 85.06 187 GLU A C 1
ATOM 1441 O O . GLU A 1 187 ? 0.607 11.519 -13.198 1.00 85.06 187 GLU A O 1
ATOM 1446 N N . GLU A 1 188 ? 2.431 12.773 -12.828 1.00 83.00 188 GLU A N 1
ATOM 1447 C CA . GLU A 1 188 ? 2.803 12.026 -11.621 1.00 83.00 188 GLU A CA 1
ATOM 1448 C C . GLU A 1 188 ? 1.657 12.060 -10.598 1.00 83.00 188 GLU A C 1
ATOM 1450 O O . GLU A 1 188 ? 1.098 13.118 -10.311 1.00 83.00 188 GLU A O 1
ATOM 1455 N N . TRP A 1 189 ? 1.320 10.895 -10.035 1.00 80.94 189 TRP A N 1
ATOM 1456 C CA . TRP A 1 189 ? 0.194 10.692 -9.107 1.00 80.94 189 TRP A CA 1
ATOM 1457 C C . TRP A 1 189 ? -1.211 10.785 -9.717 1.00 80.94 189 TRP A C 1
ATOM 1459 O O . TRP A 1 189 ? -2.174 10.524 -9.010 1.00 80.94 189 TRP A O 1
ATOM 1469 N N . LEU A 1 190 ? -1.358 11.093 -11.006 1.00 85.19 190 LEU A N 1
ATOM 1470 C CA . LEU A 1 190 ? -2.613 10.959 -11.758 1.00 85.19 190 LEU A CA 1
ATOM 1471 C C . LEU A 1 190 ? -2.387 10.126 -13.025 1.00 85.19 190 LEU A C 1
ATOM 1473 O O . LEU A 1 190 ? -2.897 10.406 -14.102 1.00 85.19 190 LEU A O 1
ATOM 1477 N N . GLU A 1 191 ? -1.590 9.070 -12.889 1.00 84.62 191 GLU A N 1
ATOM 1478 C CA . GLU A 1 191 ? -1.170 8.246 -14.022 1.00 84.62 191 GLU A CA 1
ATOM 1479 C C . GLU A 1 191 ? -2.291 7.309 -14.506 1.00 84.62 191 GLU A C 1
ATOM 1481 O O . GLU A 1 191 ? -2.221 6.826 -15.639 1.00 84.62 191 GLU A O 1
ATOM 1486 N N . ILE A 1 192 ? -3.302 7.051 -13.665 1.00 84.25 192 ILE A N 1
ATOM 1487 C CA . ILE A 1 192 ? -4.484 6.244 -13.989 1.00 84.25 192 ILE A CA 1
ATOM 1488 C C . ILE A 1 192 ? -5.479 7.106 -14.785 1.00 84.25 192 ILE A C 1
ATOM 1490 O O . ILE A 1 192 ? -5.882 8.159 -14.291 1.00 84.25 192 ILE A O 1
ATOM 1494 N N . PRO A 1 193 ? -5.910 6.656 -15.976 1.00 82.62 193 PRO A N 1
ATOM 1495 C CA . PRO A 1 193 ? -6.814 7.416 -16.832 1.00 82.62 193 PRO A CA 1
ATOM 1496 C C . PRO A 1 193 ? -8.208 7.555 -16.205 1.00 82.62 193 PRO A C 1
ATOM 1498 O O . PRO A 1 193 ? -8.731 6.615 -15.607 1.00 82.62 193 PRO A O 1
ATOM 1501 N N . TRP A 1 194 ? -8.835 8.718 -16.387 1.00 82.69 194 TRP A N 1
ATOM 1502 C CA . TRP A 1 194 ? -10.119 9.082 -15.764 1.00 82.69 194 TRP A CA 1
ATOM 1503 C C . TRP A 1 194 ? -11.325 8.212 -16.167 1.00 82.69 194 TRP A C 1
ATOM 1505 O O . TRP A 1 194 ? -12.383 8.305 -15.550 1.00 82.69 194 TRP A O 1
ATOM 1515 N N . GLN A 1 195 ? -11.210 7.418 -17.234 1.00 82.50 195 GLN A N 1
ATOM 1516 C CA . GLN A 1 195 ? -12.283 6.567 -17.760 1.00 82.50 195 GLN A CA 1
ATOM 1517 C C . GLN A 1 195 ? -12.524 5.288 -16.936 1.00 82.50 195 GLN A C 1
ATOM 1519 O O . GLN A 1 195 ? -13.478 4.562 -17.228 1.00 82.50 195 GLN A O 1
ATOM 1524 N N . LEU A 1 196 ? -11.647 4.990 -15.972 1.00 71.25 196 LEU A N 1
ATOM 1525 C CA . LEU A 1 196 ? -11.716 3.842 -15.060 1.00 71.25 196 LEU A CA 1
ATOM 1526 C C . LEU A 1 196 ? -12.346 4.231 -13.720 1.00 71.25 196 LEU A C 1
ATOM 1528 O O . LEU A 1 196 ? -13.111 3.391 -13.193 1.00 71.25 196 LEU A O 1
#

Radius of gyration: 25.71 Å; chains: 1; bounding box: 54×41×69 Å